Protein AF-A0A1D2M3Z6-F1 (afdb_monomer_lite)

Secondary structure (DSSP, 8-state):
--------S-------S-----------TT--HHHHHHHHHHHHHHHHHHHHHHEEEES--S-TTT--SS-SEEEE--S--TTHHHHHHHHHHTTPPB--TTSS--SEEEEPPEEEETTEE--HIIIIIIHHHHTT-TT----TT------SS-----SHHHHHHHHHHHTTEE-HHHHHHTT---SEE--TT--B----EEEEEEEE-SSS-SB-HHHH--HHHHHIIIIIS-SGGGS-SEEEEEEE--HHHHHTT-TT---EEEEEE-B---TTHHHHHHHHHT--HHHHHHHHGGGTTS-EEEEEEEESS----B---GGGS-HHHHHHHHHTTT-------

Sequence (345 aa):
MIFTQKLIGSTKLYLRNTHVSHCPIINLTGRKERDLEGILHGVMKNLLPYFRKSEDFHGIWTNARTHGTGGPIRIQLPEYTGMGDIYVKAAGELGYPRQDLNGYFTEGFDTIYYPMKGGRRHGVYGAFIEEAMLNLDKRLTVRQFAQATRAAKEVILSAGAMISPQLLMLSGIGPKEHLQELGIEVRADLPVGNNLQDHISAYLGPFFVNKPIAFSIERDVTSVSVANFLVQGRGILTTSGTNAMGFFASEHAKARGQGDWPDVQIILAGVSVGENFAKDFARGFGVKRRVLERYWAHAVGKDSFLQIVSLGRPRQRELYDSRTFDYKNLQAKSFGKFLRKPRLS

Organism: Orchesella cincta (NCBI:txid48709)

Structure (mmCIF, N/CA/C/O backbone):
data_AF-A0A1D2M3Z6-F1
#
_entry.id   AF-A0A1D2M3Z6-F1
#
loop_
_atom_site.group_PDB
_atom_site.id
_atom_site.type_symbol
_atom_site.label_atom_id
_atom_site.label_alt_id
_atom_site.label_comp_id
_atom_site.label_asym_id
_atom_site.label_entity_id
_atom_site.label_seq_id
_atom_site.pdbx_PDB_ins_code
_atom_site.Cartn_x
_atom_site.Cartn_y
_atom_site.Cartn_z
_atom_site.occupancy
_atom_site.B_iso_or_equiv
_atom_site.auth_seq_id
_atom_site.auth_comp_id
_atom_site.auth_asym_id
_atom_site.auth_atom_id
_atom_site.pdbx_PDB_model_num
ATOM 1 N N . MET A 1 1 ? -14.742 2.894 6.856 1.00 23.23 1 MET A N 1
ATOM 2 C CA . MET A 1 1 ? -15.887 3.750 7.229 1.00 23.23 1 MET A CA 1
ATOM 3 C C . MET A 1 1 ? -15.318 4.926 8.006 1.00 23.23 1 MET A C 1
ATOM 5 O O . MET A 1 1 ? -14.841 4.732 9.114 1.00 23.23 1 MET A O 1
ATOM 9 N N . ILE A 1 2 ? -15.201 6.091 7.365 1.00 21.11 2 ILE A N 1
ATOM 10 C CA . ILE A 1 2 ? -14.580 7.279 7.964 1.00 21.11 2 ILE A CA 1
ATOM 11 C C . ILE A 1 2 ? -15.624 7.920 8.881 1.00 21.11 2 ILE A C 1
ATOM 13 O O . ILE A 1 2 ? -16.680 8.344 8.417 1.00 21.11 2 ILE A O 1
ATOM 17 N N . PHE A 1 3 ? -15.344 7.968 10.181 1.00 23.00 3 PHE A N 1
ATOM 18 C CA . PHE A 1 3 ? -16.090 8.814 11.103 1.00 23.00 3 PHE A CA 1
ATOM 19 C C . PHE A 1 3 ? -15.630 10.257 10.890 1.00 23.00 3 PHE A C 1
ATOM 21 O O . PHE A 1 3 ? -14.545 10.638 11.313 1.00 23.00 3 PHE A O 1
ATOM 28 N N . THR A 1 4 ? -16.437 11.073 10.219 1.00 23.09 4 THR A N 1
ATOM 29 C CA . THR A 1 4 ? -16.273 12.532 10.256 1.00 23.09 4 THR A CA 1
ATOM 30 C C . THR A 1 4 ? -17.210 13.078 11.324 1.00 23.09 4 THR A C 1
ATOM 32 O O . THR A 1 4 ? -18.425 13.135 11.127 1.00 23.09 4 THR A O 1
ATOM 35 N N . GLN A 1 5 ? -16.648 13.437 12.475 1.00 29.42 5 GLN A N 1
ATOM 36 C CA . GLN A 1 5 ? -17.389 14.000 13.595 1.00 29.42 5 GLN A CA 1
ATOM 37 C C . GLN A 1 5 ? -17.544 15.513 13.402 1.00 29.42 5 GLN A C 1
ATOM 39 O O . GLN A 1 5 ? -16.568 16.256 13.312 1.00 29.42 5 GLN A O 1
ATOM 44 N N . LYS A 1 6 ? -18.793 15.980 13.349 1.00 23.61 6 LYS A N 1
ATOM 45 C CA . LYS A 1 6 ? -19.143 17.395 13.474 1.00 23.61 6 LYS A CA 1
ATOM 46 C C . LYS A 1 6 ? -19.172 17.714 14.972 1.00 23.61 6 LYS A C 1
ATOM 48 O O . LYS A 1 6 ? -20.172 17.474 15.635 1.00 23.61 6 LYS A O 1
ATOM 53 N N . LEU A 1 7 ? -18.055 18.187 15.522 1.00 31.33 7 LEU A N 1
ATOM 54 C CA . LEU A 1 7 ? -18.001 18.718 16.887 1.00 31.33 7 LEU A CA 1
ATOM 55 C C . LEU A 1 7 ? -18.641 20.111 16.900 1.00 31.33 7 LEU A C 1
ATOM 57 O O . LEU A 1 7 ? -17.982 21.118 16.653 1.00 31.33 7 LEU A O 1
ATOM 61 N N . ILE A 1 8 ? -19.946 20.148 17.160 1.00 26.33 8 ILE A N 1
ATOM 62 C CA . ILE A 1 8 ? -20.654 21.328 17.659 1.00 26.33 8 ILE A CA 1
ATOM 63 C C . ILE A 1 8 ? -21.393 20.865 18.916 1.00 26.33 8 ILE A C 1
ATOM 65 O O . ILE A 1 8 ? -22.289 20.035 18.821 1.00 26.33 8 ILE A O 1
ATOM 69 N N . GLY A 1 9 ? -20.997 21.394 20.075 1.00 25.02 9 GLY A N 1
ATOM 70 C CA . GLY A 1 9 ? -21.743 21.273 21.331 1.00 25.02 9 GLY A CA 1
ATOM 71 C C . GLY A 1 9 ? -21.571 19.950 22.091 1.00 25.02 9 GLY A C 1
ATOM 72 O O . GLY A 1 9 ? -22.082 18.910 21.687 1.00 25.02 9 GLY A O 1
ATOM 73 N N . SER A 1 10 ? -20.848 20.026 23.215 1.00 26.44 10 SER A N 1
ATOM 74 C CA . SER A 1 10 ? -21.083 19.322 24.498 1.00 26.44 10 SER A CA 1
ATOM 75 C C . SER A 1 10 ? -21.448 17.823 24.545 1.00 26.44 10 SER A C 1
ATOM 77 O O . SER A 1 10 ? -21.806 17.332 25.616 1.00 26.44 10 SER A O 1
ATOM 79 N N . THR A 1 11 ? -21.302 17.039 23.476 1.00 26.45 11 THR A N 1
ATOM 80 C CA . THR A 1 11 ? -21.660 15.613 23.526 1.00 26.45 11 THR A CA 1
ATOM 81 C C . THR A 1 11 ? -20.459 14.763 23.939 1.00 26.45 11 THR A C 1
ATOM 83 O O . THR A 1 11 ? -19.678 14.301 23.109 1.00 26.45 11 THR A O 1
ATOM 86 N N . LYS A 1 12 ? -20.316 14.561 25.253 1.00 28.33 12 LYS A N 1
ATOM 87 C CA . LYS A 1 12 ? -19.422 13.562 25.855 1.00 28.33 12 LYS A CA 1
ATOM 88 C C . LYS A 1 12 ? -19.769 12.170 25.306 1.00 28.33 12 LYS A C 1
ATOM 90 O O . LYS A 1 12 ? -20.906 11.719 25.438 1.00 28.33 12 LYS A O 1
ATOM 95 N N . LEU A 1 13 ? -18.793 11.458 24.736 1.00 30.11 13 LEU A N 1
ATOM 96 C CA . LEU A 1 13 ? -18.927 10.025 24.469 1.00 30.11 13 LEU A CA 1
ATOM 97 C C . LEU A 1 13 ? -18.874 9.294 25.824 1.00 30.11 13 LEU A C 1
ATOM 99 O O . LEU A 1 13 ? -17.809 9.079 26.414 1.00 30.11 13 LEU A O 1
ATOM 103 N N . TYR A 1 14 ? -20.042 8.986 26.384 1.00 30.12 14 TYR A N 1
ATOM 104 C CA . TYR A 1 14 ? -20.159 8.204 27.613 1.00 30.12 14 TYR A CA 1
ATOM 105 C C . TYR A 1 14 ? -19.978 6.718 27.285 1.00 30.12 14 TYR A C 1
ATOM 107 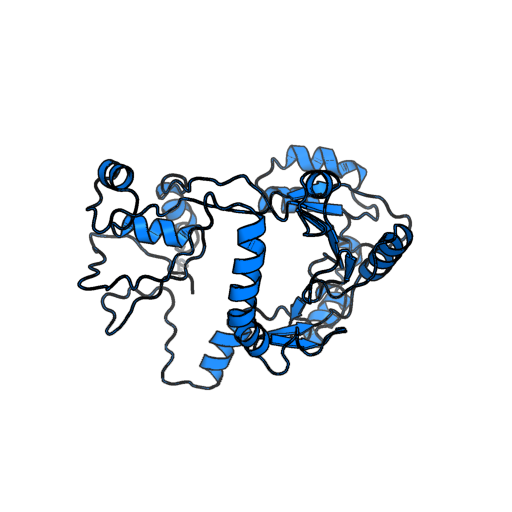O O . TYR A 1 14 ? -20.936 6.016 26.972 1.00 30.12 14 TYR A O 1
ATOM 115 N N . LEU A 1 15 ? -18.740 6.230 27.368 1.00 34.47 15 LEU A N 1
ATOM 116 C CA . LEU A 1 15 ? -18.450 4.798 27.387 1.00 34.47 15 LEU A CA 1
ATOM 117 C C . LEU A 1 15 ? -18.680 4.306 28.825 1.00 34.47 15 LEU A C 1
ATOM 119 O O . LEU A 1 15 ? -17.753 4.261 29.627 1.00 34.47 15 LEU A O 1
ATOM 123 N N . ARG A 1 16 ? -19.936 4.028 29.198 1.00 27.17 16 ARG A N 1
ATOM 124 C CA . ARG A 1 16 ? -20.250 3.321 30.454 1.00 27.17 16 ARG A CA 1
ATOM 125 C C . ARG A 1 16 ? -20.090 1.815 30.213 1.00 27.17 16 ARG A C 1
ATOM 127 O O . ARG A 1 16 ? -20.735 1.281 29.318 1.00 27.17 16 ARG A O 1
ATOM 134 N N . ASN A 1 17 ? -19.267 1.157 31.032 1.00 29.59 17 ASN A N 1
ATOM 135 C CA . ASN A 1 17 ? -19.043 -0.298 31.066 1.00 29.59 17 ASN A CA 1
ATOM 136 C C . ASN A 1 17 ? -18.458 -0.935 29.791 1.00 29.59 17 ASN A C 1
ATOM 138 O O . ASN A 1 17 ? -18.878 -2.017 29.387 1.00 29.59 17 ASN A O 1
ATOM 142 N N . THR A 1 18 ? -17.447 -0.324 29.173 1.00 32.91 18 THR A N 1
ATOM 143 C CA . THR A 1 18 ? -16.589 -1.070 28.241 1.00 32.91 18 THR A CA 1
ATOM 144 C C . THR A 1 18 ? -15.561 -1.863 29.041 1.00 32.91 18 THR A C 1
ATOM 146 O O . THR A 1 18 ? -14.602 -1.287 29.554 1.00 32.91 18 THR A O 1
ATOM 149 N N . HIS A 1 19 ? -15.734 -3.183 29.131 1.00 31.39 19 HIS A N 1
ATOM 150 C CA . HIS A 1 19 ? -14.596 -4.059 29.386 1.00 31.39 19 HIS A CA 1
ATOM 151 C C . HIS A 1 19 ? -13.610 -3.849 28.236 1.00 31.39 19 HIS A C 1
ATOM 153 O O . HIS A 1 19 ? -13.879 -4.243 27.102 1.00 31.39 19 HIS A O 1
ATOM 159 N N . VAL A 1 20 ? -12.475 -3.206 28.512 1.00 34.00 20 VAL A N 1
ATOM 160 C CA . VAL A 1 20 ? -11.311 -3.306 27.632 1.00 34.00 20 VAL A CA 1
ATOM 161 C C . VAL A 1 20 ? -10.826 -4.739 27.802 1.00 34.00 20 VAL A C 1
ATOM 163 O O . VAL A 1 20 ? -10.075 -5.049 28.728 1.00 34.00 20 VAL A O 1
ATOM 166 N N . SER A 1 21 ? -11.346 -5.652 26.978 1.00 28.61 21 SER A N 1
ATOM 167 C CA . SER A 1 21 ? -10.807 -7.002 26.899 1.00 28.61 21 SER A CA 1
ATOM 168 C C . SER A 1 21 ? -9.311 -6.856 26.654 1.00 28.61 21 SER A C 1
ATOM 170 O O . SER A 1 21 ? -8.921 -6.180 25.697 1.00 28.61 21 SER A O 1
ATOM 172 N N . HIS A 1 22 ? -8.493 -7.438 27.532 1.00 25.33 22 HIS A N 1
ATOM 173 C CA . HIS A 1 22 ? -7.064 -7.591 27.304 1.00 25.33 22 HIS A CA 1
ATOM 174 C C . HIS A 1 22 ? -6.897 -8.411 26.023 1.00 25.33 22 HIS A C 1
ATOM 176 O O . HIS A 1 22 ? -6.805 -9.634 26.048 1.00 25.33 22 HIS A O 1
ATOM 182 N N . CYS A 1 23 ? -6.879 -7.735 24.876 1.00 24.20 23 CYS A N 1
ATOM 183 C CA . CYS A 1 23 ? -6.134 -8.236 23.746 1.00 24.20 23 CYS A CA 1
ATOM 184 C C . CYS A 1 23 ? -4.706 -8.340 24.286 1.00 24.20 23 CYS A C 1
ATOM 186 O O . CYS A 1 23 ? -4.229 -7.339 24.835 1.00 24.20 23 CYS A O 1
ATOM 188 N N . PRO A 1 24 ? -4.044 -9.507 24.249 1.00 24.12 24 PRO A N 1
ATOM 189 C CA . PRO A 1 24 ? -2.635 -9.559 24.572 1.00 24.12 24 PRO A CA 1
ATOM 190 C C . PRO A 1 24 ? -1.944 -8.656 23.554 1.00 24.12 24 PRO A C 1
ATOM 192 O O . PRO A 1 24 ? -1.655 -9.057 22.429 1.00 24.12 24 PRO A O 1
ATOM 195 N N . ILE A 1 25 ? -1.724 -7.397 23.934 1.00 28.52 25 ILE A N 1
ATOM 196 C CA . ILE A 1 25 ? -0.763 -6.538 23.276 1.00 28.52 25 ILE A CA 1
ATOM 197 C C . ILE A 1 25 ? 0.538 -7.252 23.578 1.00 28.52 25 ILE A C 1
ATOM 199 O O . ILE A 1 25 ? 1.083 -7.134 24.676 1.00 28.52 25 ILE A O 1
ATOM 203 N N . ILE A 1 26 ? 0.982 -8.092 22.643 1.00 30.64 26 ILE A N 1
ATOM 204 C CA . ILE A 1 26 ? 2.305 -8.675 22.726 1.00 30.64 26 ILE A CA 1
ATOM 205 C C . ILE A 1 26 ? 3.233 -7.475 22.628 1.00 30.64 26 ILE A C 1
ATOM 207 O O . ILE A 1 26 ? 3.454 -6.909 21.558 1.00 30.64 26 ILE A O 1
ATOM 211 N N . ASN A 1 27 ? 3.696 -7.022 23.786 1.00 32.69 27 ASN A N 1
ATOM 212 C CA . ASN A 1 27 ? 4.615 -5.921 23.855 1.00 32.69 27 ASN A CA 1
ATOM 213 C C . ASN A 1 27 ? 5.969 -6.443 23.364 1.00 32.69 27 ASN A C 1
ATOM 215 O O . ASN A 1 27 ? 6.696 -7.132 24.080 1.00 32.69 27 ASN A O 1
ATOM 219 N N . LEU A 1 28 ? 6.256 -6.162 22.094 1.00 37.44 28 LEU A N 1
ATOM 220 C CA . LEU A 1 28 ? 7.519 -6.481 21.432 1.00 37.44 28 LEU A CA 1
ATOM 221 C C . LEU A 1 28 ? 8.577 -5.387 21.680 1.00 37.44 28 LEU A C 1
ATOM 223 O O . LEU A 1 28 ? 9.640 -5.403 21.062 1.00 37.44 28 LEU A O 1
ATOM 227 N N . THR A 1 29 ? 8.303 -4.397 22.543 1.00 34.66 29 THR A N 1
ATOM 228 C CA . THR A 1 29 ? 9.331 -3.445 22.997 1.00 34.66 29 THR A CA 1
ATOM 229 C C . THR A 1 29 ? 10.359 -4.189 23.863 1.00 34.66 29 THR A C 1
ATOM 231 O O . THR A 1 29 ? 10.002 -4.968 24.741 1.00 34.66 29 THR A O 1
ATOM 234 N N . GLY A 1 30 ? 11.651 -4.004 23.578 1.00 34.22 30 GLY A N 1
ATOM 235 C CA . GLY A 1 30 ? 12.751 -4.503 24.416 1.00 34.22 30 GLY A CA 1
ATOM 236 C C . GLY A 1 30 ? 13.094 -5.999 24.325 1.00 34.22 30 GLY A C 1
ATOM 237 O O . GLY A 1 30 ? 14.048 -6.421 24.976 1.00 34.22 30 GLY A O 1
ATOM 238 N N . ARG A 1 31 ? 12.386 -6.812 23.526 1.00 42.06 31 ARG A N 1
ATOM 239 C CA . ARG A 1 31 ? 12.755 -8.229 23.318 1.00 42.06 31 ARG A CA 1
ATOM 240 C C . ARG A 1 31 ? 13.904 -8.369 22.319 1.00 42.06 31 ARG A C 1
ATOM 242 O O . ARG A 1 31 ? 14.013 -7.578 21.382 1.00 42.06 31 ARG A O 1
ATOM 249 N N . LYS A 1 32 ? 14.762 -9.379 22.510 1.00 40.28 32 LYS A N 1
ATOM 250 C CA . LYS A 1 32 ? 15.834 -9.682 21.551 1.00 40.28 32 LYS A CA 1
ATOM 251 C C . LYS A 1 32 ? 15.196 -10.125 20.233 1.00 40.28 32 LYS A C 1
ATOM 253 O O . LYS A 1 32 ? 14.215 -10.856 20.229 1.00 40.28 32 LYS A O 1
ATOM 258 N N . GLU A 1 33 ? 15.763 -9.694 19.111 1.00 44.53 33 GLU A N 1
ATOM 259 C CA . GLU A 1 33 ? 15.194 -9.883 17.764 1.00 44.53 33 GLU A CA 1
ATOM 260 C C . GLU A 1 33 ? 14.963 -11.371 17.409 1.00 44.53 33 GLU A C 1
ATOM 262 O O . GLU A 1 33 ? 13.985 -11.703 16.752 1.00 44.53 33 GLU A O 1
ATOM 267 N N . ARG A 1 34 ? 15.766 -12.287 17.973 1.00 40.34 34 ARG A N 1
ATOM 268 C CA . ARG A 1 34 ? 15.581 -13.750 17.871 1.00 40.34 34 ARG A CA 1
ATOM 269 C C . ARG A 1 34 ? 14.320 -14.282 18.571 1.00 40.34 34 ARG A C 1
ATOM 271 O O . ARG A 1 34 ? 13.745 -15.267 18.123 1.00 40.34 34 ARG A O 1
ATOM 278 N N . ASP A 1 35 ? 13.848 -13.621 19.629 1.00 45.62 35 ASP A N 1
ATOM 279 C CA . ASP A 1 35 ? 12.574 -13.971 20.275 1.00 45.62 35 ASP A CA 1
ATOM 280 C C . ASP A 1 35 ? 11.384 -13.549 19.397 1.00 45.62 35 ASP A C 1
ATOM 282 O O . ASP A 1 35 ? 10.305 -14.138 19.480 1.00 45.62 35 ASP A O 1
ATOM 286 N N . LEU A 1 36 ? 11.575 -12.540 18.533 1.00 51.28 36 LEU A N 1
ATOM 287 C CA . LEU A 1 36 ? 10.556 -12.080 17.594 1.00 51.28 36 LEU A CA 1
ATOM 288 C C . LEU A 1 36 ? 10.312 -13.109 16.498 1.00 51.28 36 LEU A C 1
ATOM 290 O O . LEU A 1 36 ? 9.160 -13.298 16.158 1.00 51.28 36 LEU A O 1
ATOM 294 N N . GLU A 1 37 ? 11.326 -13.808 15.986 1.00 50.72 37 GLU A N 1
ATOM 295 C CA . GLU A 1 37 ? 11.136 -14.840 14.953 1.00 50.72 37 GLU A CA 1
ATOM 296 C C . GLU A 1 37 ? 10.277 -16.008 15.451 1.00 50.72 37 GLU A C 1
ATOM 298 O O . GLU A 1 37 ? 9.334 -16.416 14.774 1.00 50.72 37 GLU A O 1
ATOM 303 N N . GLY A 1 38 ? 10.529 -16.502 16.668 1.00 54.34 38 GLY A N 1
ATOM 304 C CA . GLY A 1 38 ? 9.714 -17.557 17.280 1.00 54.34 38 GLY A CA 1
ATOM 305 C C . GLY A 1 38 ? 8.276 -17.107 17.569 1.00 54.34 38 GLY A C 1
ATOM 306 O O . GLY A 1 38 ? 7.321 -17.841 17.303 1.00 54.34 38 GLY A O 1
ATOM 307 N N . ILE A 1 39 ? 8.103 -15.872 18.055 1.00 56.38 39 ILE A N 1
ATOM 308 C CA . ILE A 1 39 ? 6.781 -15.270 18.276 1.00 56.38 39 ILE A CA 1
ATOM 309 C C . ILE A 1 39 ? 6.068 -15.028 16.943 1.00 56.38 39 ILE A C 1
ATOM 311 O O . ILE A 1 39 ? 4.895 -15.361 16.824 1.00 56.38 39 ILE A O 1
ATOM 315 N N . LEU A 1 40 ? 6.756 -14.499 15.933 1.00 60.16 40 LEU A N 1
ATOM 316 C CA . LEU A 1 40 ? 6.226 -14.256 14.593 1.00 60.16 40 LEU A CA 1
ATOM 317 C C . LEU A 1 40 ? 5.841 -15.568 13.927 1.00 60.16 40 LEU A C 1
ATOM 319 O O . LEU A 1 40 ? 4.782 -15.615 13.322 1.00 60.16 40 LEU A O 1
ATOM 323 N N . HIS A 1 41 ? 6.615 -16.641 14.097 1.00 64.38 41 HIS A N 1
ATOM 324 C CA . HIS A 1 41 ? 6.257 -17.968 13.606 1.00 64.38 41 HIS A CA 1
ATOM 325 C C . HIS A 1 41 ? 4.983 -18.497 14.282 1.00 64.38 41 HIS A C 1
ATOM 327 O O . HIS A 1 41 ? 4.067 -18.970 13.606 1.00 64.38 41 HIS A O 1
ATOM 333 N N . GLY A 1 42 ? 4.8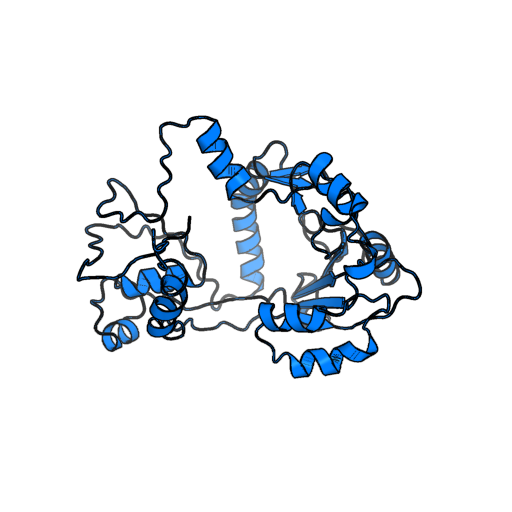75 -18.366 15.609 1.00 63.94 42 GLY A N 1
ATOM 334 C CA . GLY A 1 42 ? 3.671 -18.737 16.358 1.00 63.94 42 GLY A CA 1
ATOM 335 C C . GLY A 1 42 ? 2.444 -17.893 15.989 1.00 63.94 42 GLY A C 1
ATOM 336 O O . GLY A 1 42 ? 1.352 -18.428 15.798 1.00 63.94 42 GLY A O 1
ATOM 337 N N . VAL A 1 43 ? 2.626 -16.582 15.822 1.00 71.69 43 VAL A N 1
ATOM 338 C CA . VAL A 1 43 ? 1.593 -15.643 15.363 1.00 71.69 43 VAL A CA 1
ATOM 339 C C . VAL A 1 43 ? 1.178 -15.982 13.934 1.00 71.69 43 VAL A C 1
ATOM 341 O O . VAL A 1 43 ? -0.013 -16.132 13.673 1.00 71.69 43 VAL A O 1
ATOM 344 N N . MET A 1 44 ? 2.129 -16.196 13.023 1.00 74.62 44 MET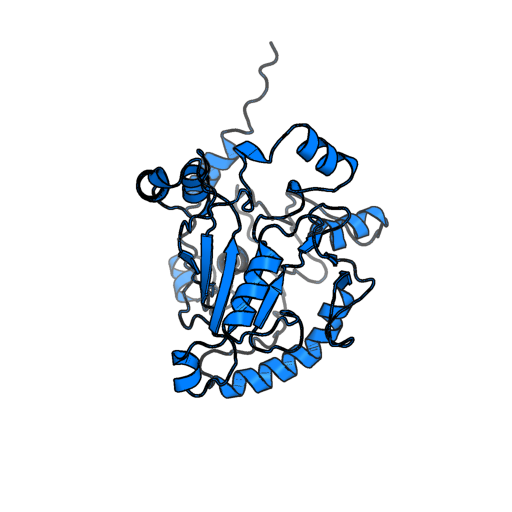 A N 1
ATOM 345 C CA . MET A 1 44 ? 1.836 -16.548 11.637 1.00 74.62 44 MET A CA 1
ATOM 346 C C . MET A 1 44 ? 1.099 -17.871 11.529 1.00 74.62 44 MET A C 1
ATOM 348 O O . MET A 1 44 ? 0.148 -17.966 10.763 1.00 74.62 44 MET A O 1
ATOM 352 N N . LYS A 1 45 ? 1.450 -18.878 12.332 1.00 81.38 45 LYS A N 1
ATOM 353 C CA . LYS A 1 45 ? 0.716 -20.149 12.363 1.00 81.38 45 LYS A CA 1
ATOM 354 C C . LYS A 1 45 ? -0.773 -19.951 12.681 1.00 81.38 45 LYS A C 1
ATOM 356 O O . LYS A 1 45 ? -1.613 -20.635 12.100 1.00 81.38 45 LYS A O 1
ATOM 361 N N . ASN A 1 46 ? -1.097 -18.999 13.556 1.00 86.00 46 ASN A N 1
ATOM 362 C CA . ASN A 1 46 ? -2.474 -18.681 13.937 1.00 86.00 46 ASN A CA 1
ATOM 363 C C . ASN A 1 46 ? -3.176 -17.732 12.952 1.00 86.00 46 ASN A C 1
ATOM 365 O O . ASN A 1 46 ? -4.396 -17.802 12.811 1.00 86.00 46 ASN A O 1
ATOM 369 N N . LEU A 1 47 ? -2.433 -16.854 12.272 1.00 87.56 47 LEU A N 1
ATOM 370 C CA . LEU A 1 47 ? -2.984 -15.874 11.329 1.00 87.56 47 LEU A CA 1
ATOM 371 C C . LEU A 1 47 ? -3.099 -16.397 9.891 1.00 87.56 47 LEU A C 1
ATOM 373 O O . LEU A 1 47 ? -4.006 -15.980 9.172 1.00 87.56 47 LEU A O 1
ATOM 377 N N . LEU A 1 48 ? -2.242 -17.336 9.478 1.00 88.00 48 LEU A N 1
ATOM 378 C CA . LEU A 1 48 ? -2.215 -17.896 8.122 1.00 88.00 48 LEU A CA 1
ATOM 379 C C . LEU A 1 48 ? -3.590 -18.388 7.641 1.00 88.00 48 LEU A C 1
ATOM 381 O O . LEU A 1 48 ? -3.955 -18.065 6.511 1.00 88.00 48 LEU A O 1
ATOM 385 N N . PRO A 1 49 ? -4.403 -19.100 8.453 1.00 91.25 49 PRO A N 1
ATOM 386 C CA . PRO A 1 49 ? -5.740 -19.501 8.024 1.00 91.25 49 PRO A CA 1
ATOM 387 C C . PRO A 1 49 ? -6.643 -18.316 7.656 1.00 91.25 49 PRO A C 1
ATOM 389 O O . PRO A 1 49 ? -7.458 -18.437 6.747 1.00 91.25 49 PRO A O 1
ATOM 392 N N . TYR A 1 50 ? -6.497 -17.166 8.323 1.00 92.31 50 TYR A N 1
ATOM 393 C CA . TYR A 1 50 ? -7.295 -15.969 8.048 1.00 92.31 50 TYR A CA 1
ATOM 394 C C . TYR A 1 50 ? -6.823 -15.237 6.791 1.00 92.31 50 TYR A C 1
ATOM 396 O O . TYR A 1 50 ? -7.670 -14.839 5.993 1.00 92.31 50 TYR A O 1
ATOM 404 N N . PHE A 1 51 ? -5.506 -15.128 6.573 1.00 91.25 51 PHE A N 1
ATOM 405 C CA . PHE A 1 51 ? -4.958 -14.597 5.319 1.00 91.25 51 PHE A CA 1
ATOM 406 C C . PHE A 1 51 ? -5.452 -15.419 4.128 1.00 91.25 51 PHE A C 1
ATOM 408 O O . PHE A 1 51 ? -6.088 -14.875 3.226 1.00 91.25 51 PHE A O 1
ATOM 415 N N . ARG A 1 52 ? -5.319 -16.748 4.203 1.00 92.12 52 ARG A N 1
ATOM 416 C CA . ARG A 1 52 ? -5.811 -17.661 3.162 1.00 92.12 52 ARG A CA 1
ATOM 417 C C . ARG A 1 52 ? -7.326 -17.598 2.984 1.00 92.12 52 ARG A C 1
ATOM 419 O O . ARG A 1 52 ? -7.814 -17.676 1.869 1.00 92.12 52 ARG A O 1
ATOM 426 N N . LYS A 1 53 ? -8.095 -17.439 4.063 1.00 93.94 53 LYS A N 1
ATOM 427 C CA . LYS A 1 53 ? -9.556 -17.301 3.969 1.00 93.94 53 LYS A CA 1
ATOM 428 C C . LYS A 1 53 ? -9.970 -16.017 3.242 1.00 93.94 53 LYS A C 1
ATOM 430 O O . LYS A 1 53 ? -11.003 -15.998 2.582 1.00 93.94 53 LYS A O 1
ATOM 435 N N . SER A 1 54 ? -9.207 -14.937 3.413 1.00 93.94 54 SER A N 1
ATOM 436 C CA . SER A 1 54 ? -9.494 -13.648 2.777 1.00 93.94 54 SER A CA 1
ATOM 437 C C . SER A 1 54 ? -9.090 -13.572 1.306 1.00 93.94 54 SER A C 1
ATOM 439 O O . SER A 1 54 ? -9.635 -12.747 0.577 1.00 93.94 54 SER A O 1
ATOM 441 N N . GLU A 1 55 ? -8.151 -14.409 0.881 1.00 94.38 55 GLU A N 1
ATOM 442 C CA . GLU A 1 55 ? -7.460 -14.285 -0.395 1.00 94.38 55 GLU A CA 1
ATOM 443 C C . GLU A 1 55 ? -8.070 -15.184 -1.482 1.00 94.38 55 GLU A C 1
ATOM 445 O O . GLU A 1 55 ? -8.396 -16.350 -1.257 1.00 94.38 55 GLU A O 1
ATOM 450 N N . ASP A 1 56 ? -8.200 -14.634 -2.684 1.00 94.81 56 ASP A N 1
ATOM 451 C CA . ASP A 1 56 ? -8.408 -15.362 -3.933 1.00 94.81 56 ASP A CA 1
ATOM 452 C C . ASP A 1 56 ? -7.228 -15.059 -4.861 1.00 94.81 56 ASP A C 1
ATOM 454 O O . ASP A 1 56 ? -7.250 -14.073 -5.600 1.00 94.81 56 ASP A O 1
ATOM 458 N N . PHE A 1 57 ? -6.161 -15.852 -4.752 1.00 94.19 57 PHE A N 1
ATOM 459 C CA . PHE A 1 57 ? -4.900 -15.615 -5.451 1.00 94.19 57 PHE A CA 1
ATOM 460 C C . PHE A 1 57 ? -4.895 -16.235 -6.856 1.00 94.19 57 PHE A C 1
ATOM 462 O O . PHE A 1 57 ? -5.103 -17.435 -7.025 1.00 94.19 57 PHE A O 1
ATOM 469 N N . HIS A 1 58 ? -4.621 -15.412 -7.870 1.00 92.44 58 HIS A N 1
ATOM 470 C CA . HIS A 1 58 ? -4.488 -15.792 -9.280 1.00 92.44 58 HIS A CA 1
ATOM 471 C C . HIS A 1 58 ? -3.097 -15.386 -9.767 1.00 92.44 58 HIS A C 1
ATOM 473 O O . HIS A 1 58 ? -2.899 -14.311 -10.340 1.00 92.44 58 HIS A O 1
ATOM 479 N N . GLY A 1 59 ? -2.118 -16.245 -9.508 1.00 87.81 59 GLY A N 1
ATOM 480 C CA . GLY A 1 59 ? -0.723 -16.006 -9.853 1.00 87.81 59 GLY A CA 1
ATOM 481 C C . GLY A 1 59 ? 0.080 -17.292 -9.956 1.00 87.81 59 GLY A C 1
ATOM 482 O O . GLY A 1 59 ? -0.480 -18.383 -10.026 1.00 87.81 59 GLY A O 1
ATOM 483 N N . ILE A 1 60 ? 1.402 -17.155 -9.961 1.00 83.81 60 ILE A N 1
ATOM 484 C CA . ILE A 1 60 ? 2.326 -18.285 -9.864 1.00 83.81 60 ILE A CA 1
ATOM 485 C C . ILE A 1 60 ? 2.831 -18.326 -8.427 1.00 83.81 60 ILE A C 1
ATOM 487 O O . ILE A 1 60 ? 3.346 -17.328 -7.933 1.00 83.81 60 ILE A O 1
ATOM 491 N N . TRP A 1 61 ? 2.698 -19.473 -7.766 1.00 81.75 61 TRP A N 1
ATOM 492 C CA . TRP A 1 61 ? 3.224 -19.680 -6.420 1.00 81.75 61 TRP A CA 1
ATOM 493 C C . TRP A 1 61 ? 3.848 -21.066 -6.295 1.00 81.75 61 TRP A C 1
ATOM 495 O O . TRP A 1 61 ? 3.453 -22.017 -6.971 1.00 81.75 61 TRP A O 1
ATOM 505 N N . THR A 1 62 ? 4.844 -21.186 -5.422 1.00 70.44 62 THR A N 1
ATOM 506 C CA . THR A 1 62 ? 5.629 -22.420 -5.256 1.00 70.44 62 THR A CA 1
ATOM 507 C C . THR A 1 62 ? 5.066 -23.337 -4.173 1.00 70.44 62 THR A C 1
ATOM 509 O O . THR A 1 62 ? 5.293 -24.545 -4.207 1.00 70.44 62 THR A O 1
ATOM 512 N N . ASN A 1 63 ? 4.302 -22.796 -3.217 1.00 78.06 63 ASN A N 1
ATOM 513 C CA . ASN A 1 63 ? 3.787 -23.548 -2.077 1.00 78.06 63 ASN A CA 1
ATOM 514 C C . ASN A 1 63 ? 2.274 -23.364 -1.906 1.00 78.06 63 ASN A C 1
ATOM 516 O O . ASN A 1 63 ? 1.804 -22.319 -1.478 1.00 78.06 63 ASN A O 1
ATOM 520 N N . ALA A 1 64 ? 1.484 -24.411 -2.154 1.00 74.56 64 ALA A N 1
ATOM 521 C CA . ALA A 1 64 ? 0.021 -24.353 -2.020 1.00 74.56 64 ALA A CA 1
ATOM 522 C C . ALA A 1 64 ? -0.488 -24.034 -0.596 1.00 74.56 64 ALA A C 1
ATOM 524 O O . ALA A 1 64 ? -1.685 -23.816 -0.396 1.00 74.56 64 ALA A O 1
ATOM 525 N N . ARG A 1 65 ? 0.393 -24.023 0.414 1.00 81.38 65 ARG A N 1
ATOM 526 C CA . ARG A 1 65 ? 0.052 -23.657 1.793 1.00 81.38 65 ARG A CA 1
ATOM 527 C C . ARG A 1 65 ? 0.147 -22.158 2.076 1.00 81.38 65 ARG A C 1
ATOM 529 O O . ARG A 1 65 ? -0.360 -21.760 3.122 1.00 81.38 65 ARG A O 1
ATOM 536 N N . THR A 1 66 ? 0.777 -21.352 1.219 1.00 83.88 66 THR A N 1
ATOM 537 C CA . THR A 1 66 ? 0.974 -19.912 1.475 1.00 83.88 66 THR A CA 1
ATOM 538 C C . THR A 1 66 ? -0.227 -19.076 1.048 1.00 83.88 66 THR A C 1
ATOM 540 O O . THR A 1 66 ? -0.564 -18.126 1.748 1.00 83.88 66 THR A O 1
ATOM 543 N N . HIS A 1 67 ? -0.942 -19.503 0.003 1.00 91.62 67 HIS A N 1
ATOM 544 C CA . HIS A 1 67 ? -2.054 -18.743 -0.569 1.00 91.62 67 HIS A CA 1
ATOM 545 C C . HIS A 1 67 ? -3.445 -19.340 -0.332 1.00 91.62 67 HIS A C 1
ATOM 547 O O . HIS A 1 67 ? -3.633 -20.535 -0.048 1.00 91.62 67 HIS A O 1
ATOM 553 N N . GLY A 1 68 ? -4.433 -18.453 -0.414 1.00 92.25 68 GLY A N 1
ATOM 554 C CA . GLY A 1 68 ? -5.862 -18.732 -0.452 1.00 92.25 68 GLY A CA 1
ATOM 555 C C . GLY A 1 68 ? -6.435 -18.722 -1.867 1.00 92.25 68 GLY A C 1
ATOM 556 O O . GLY A 1 68 ? -5.936 -18.034 -2.753 1.00 92.25 68 GLY A O 1
ATOM 557 N N . THR A 1 69 ? -7.515 -19.475 -2.076 1.00 93.06 69 THR A N 1
ATOM 558 C CA . THR A 1 69 ? -8.332 -19.409 -3.299 1.00 93.06 69 THR A CA 1
ATOM 559 C C . THR A 1 69 ? -9.802 -19.279 -2.915 1.00 93.06 69 THR A C 1
ATOM 561 O O . THR A 1 69 ? -10.233 -19.840 -1.904 1.00 93.06 69 THR A O 1
ATOM 564 N N . GLY A 1 70 ? -10.576 -18.522 -3.697 1.00 92.50 70 GLY A N 1
ATOM 565 C CA . GLY A 1 70 ? -12.010 -18.321 -3.459 1.00 92.50 70 GLY A CA 1
ATOM 566 C C . GLY A 1 70 ? -12.372 -17.361 -2.317 1.00 92.50 70 GLY A C 1
ATOM 567 O O . GLY A 1 70 ? -13.553 -17.229 -1.997 1.00 92.50 70 GLY A O 1
ATOM 568 N N . GLY A 1 71 ? -11.394 -16.689 -1.702 1.00 94.31 71 GLY A N 1
ATOM 569 C CA . GLY A 1 71 ? -11.642 -15.598 -0.765 1.00 94.31 71 GLY A CA 1
ATOM 570 C C . GLY A 1 71 ? -12.213 -14.328 -1.427 1.00 94.31 71 GLY A C 1
ATOM 571 O O . GLY A 1 71 ? -12.231 -14.186 -2.648 1.00 94.31 71 GLY A O 1
ATOM 572 N N . PRO A 1 72 ? -12.692 -13.362 -0.629 1.00 93.44 72 PRO A N 1
ATOM 573 C CA . PRO A 1 72 ? -13.278 -12.121 -1.140 1.00 93.44 72 PRO A CA 1
ATOM 574 C C . PRO A 1 72 ? -12.263 -11.191 -1.825 1.00 93.44 72 PRO A C 1
ATOM 576 O O . PRO A 1 72 ? -12.612 -10.486 -2.770 1.00 93.44 72 PRO A O 1
ATOM 579 N N . ILE A 1 73 ? -11.000 -11.150 -1.384 1.00 94.62 73 ILE A N 1
ATOM 580 C CA . ILE A 1 73 ? -9.985 -10.285 -1.996 1.00 94.62 73 ILE A CA 1
ATOM 581 C C . ILE A 1 73 ? -9.289 -11.039 -3.124 1.00 94.62 73 ILE A C 1
ATOM 583 O O . ILE A 1 73 ? -8.371 -11.821 -2.889 1.00 94.62 73 ILE A O 1
ATOM 587 N N . ARG A 1 74 ? -9.668 -10.726 -4.364 1.00 94.88 74 ARG A N 1
ATOM 588 C CA . ARG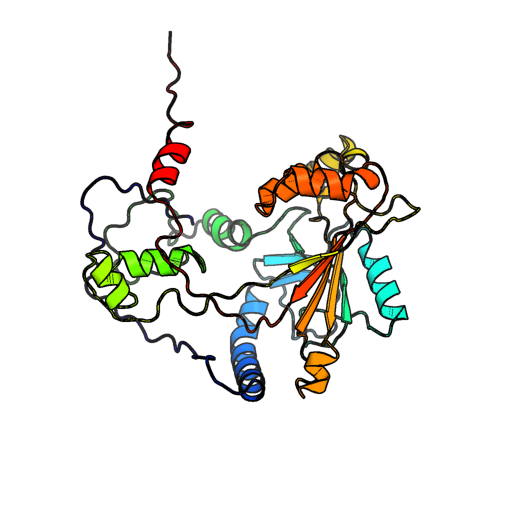 A 1 74 ? -8.907 -11.173 -5.535 1.00 94.88 74 ARG A CA 1
ATOM 589 C C . ARG A 1 74 ? -7.548 -10.484 -5.630 1.00 94.88 74 ARG A C 1
ATOM 591 O O . ARG A 1 74 ? -7.491 -9.255 -5.702 1.00 94.88 74 ARG A O 1
ATOM 598 N N . ILE A 1 75 ? -6.492 -11.288 -5.691 1.00 94.50 75 ILE A N 1
ATOM 599 C CA . ILE A 1 75 ? -5.115 -10.877 -5.957 1.00 94.50 75 ILE A CA 1
ATOM 600 C C . ILE A 1 75 ? -4.702 -11.447 -7.313 1.00 94.50 75 ILE A C 1
ATOM 602 O O . ILE A 1 75 ? -4.848 -12.644 -7.537 1.00 94.50 75 ILE A O 1
ATOM 606 N N . GLN A 1 76 ? -4.204 -10.618 -8.227 1.00 93.12 76 GLN A N 1
ATOM 607 C CA . GLN A 1 76 ? -3.759 -11.087 -9.542 1.00 93.12 76 GLN A CA 1
ATOM 608 C C . GLN A 1 76 ? -2.705 -10.166 -10.160 1.00 93.12 76 GLN A C 1
ATOM 610 O O . GLN A 1 76 ? -2.539 -9.013 -9.750 1.00 93.12 76 GLN A O 1
ATOM 615 N N . LEU A 1 77 ? -2.009 -10.681 -11.170 1.00 91.94 77 LEU A N 1
ATOM 616 C CA . LEU A 1 77 ? -1.099 -9.896 -11.996 1.00 91.94 77 LEU A CA 1
ATOM 617 C C . LEU A 1 77 ? -1.918 -8.990 -12.943 1.00 91.94 77 LEU A C 1
ATOM 619 O O . LEU A 1 77 ? -2.953 -9.430 -13.466 1.00 91.94 77 LEU A O 1
ATOM 623 N N . PRO A 1 78 ? -1.507 -7.731 -13.173 1.00 90.38 78 PRO A N 1
ATOM 624 C CA . PRO A 1 78 ? -2.109 -6.909 -14.211 1.00 90.38 78 PRO A CA 1
ATOM 625 C C . PRO A 1 78 ? -1.653 -7.407 -15.588 1.00 90.38 78 PRO A C 1
ATOM 627 O O . PRO A 1 78 ? -0.581 -7.989 -15.722 1.00 90.38 78 PRO A O 1
ATOM 630 N N . GLU A 1 79 ? -2.440 -7.135 -16.628 1.00 88.94 79 GLU A N 1
ATOM 631 C CA . GLU A 1 79 ? -2.054 -7.476 -18.007 1.00 88.94 79 GLU A CA 1
ATOM 632 C C . GLU A 1 79 ? -0.772 -6.745 -18.430 1.00 88.94 79 GLU A C 1
ATOM 634 O O . GLU A 1 79 ? 0.101 -7.323 -19.072 1.00 88.94 79 GLU A O 1
ATOM 639 N N . TYR A 1 80 ? -0.642 -5.474 -18.039 1.00 89.44 80 TYR A N 1
ATOM 640 C CA . TYR A 1 80 ? 0.573 -4.699 -18.246 1.00 89.44 80 TYR A CA 1
ATOM 641 C C . TYR A 1 80 ? 1.480 -4.767 -17.012 1.00 89.44 80 TYR A C 1
ATOM 643 O O . TYR A 1 80 ? 1.177 -4.174 -15.972 1.00 89.44 80 TYR A O 1
ATOM 651 N N . THR A 1 81 ? 2.621 -5.442 -17.148 1.00 89.75 81 THR A N 1
ATOM 652 C CA . THR A 1 81 ? 3.658 -5.576 -16.107 1.00 89.75 81 THR A CA 1
ATOM 653 C C . THR A 1 81 ? 4.835 -4.615 -16.294 1.00 89.75 81 THR A C 1
ATOM 655 O O . THR A 1 81 ? 5.712 -4.550 -15.433 1.00 89.75 81 THR A O 1
ATOM 658 N N . GLY A 1 82 ? 4.856 -3.837 -17.381 1.00 90.75 82 GLY A N 1
ATOM 659 C CA . GLY A 1 82 ? 5.883 -2.834 -17.668 1.00 90.75 82 GLY A CA 1
ATOM 660 C C . GLY A 1 82 ? 7.304 -3.392 -17.616 1.00 90.75 82 GLY A C 1
ATOM 661 O O . GLY A 1 82 ? 7.619 -4.405 -18.234 1.00 90.75 82 GLY A O 1
ATOM 662 N N . MET A 1 83 ? 8.171 -2.736 -16.847 1.00 93.44 83 MET A N 1
ATOM 663 C CA . MET A 1 83 ? 9.581 -3.115 -16.706 1.00 93.44 83 MET A CA 1
ATOM 664 C C . MET A 1 83 ? 9.820 -4.293 -15.741 1.00 93.44 83 MET A C 1
ATOM 666 O O . MET A 1 83 ? 10.970 -4.628 -15.460 1.00 93.44 83 MET A O 1
ATOM 670 N N . GLY A 1 84 ? 8.762 -4.915 -15.213 1.00 94.19 84 GLY A N 1
ATOM 671 C CA . GLY A 1 84 ? 8.850 -5.852 -14.093 1.00 94.19 84 GLY A CA 1
ATOM 672 C C . GLY A 1 84 ? 9.725 -7.069 -14.385 1.00 94.19 84 GLY A C 1
ATOM 673 O O . GLY A 1 84 ? 10.688 -7.318 -13.665 1.00 94.19 84 GLY A O 1
ATOM 674 N N . ASP A 1 85 ? 9.459 -7.782 -15.481 1.00 94.38 85 ASP A N 1
ATOM 675 C CA . ASP A 1 85 ? 10.230 -8.982 -15.832 1.00 94.38 85 ASP A CA 1
ATOM 676 C C . ASP A 1 85 ? 11.686 -8.673 -16.196 1.00 94.38 85 ASP A C 1
ATOM 678 O O . ASP A 1 85 ? 12.575 -9.474 -15.916 1.00 94.38 85 ASP A O 1
ATOM 682 N N . ILE A 1 86 ? 11.948 -7.508 -16.800 1.00 94.56 86 ILE A N 1
ATOM 683 C CA . ILE A 1 86 ? 13.312 -7.057 -17.118 1.00 94.56 86 ILE A CA 1
ATOM 684 C C . ILE A 1 86 ? 14.093 -6.835 -15.822 1.00 94.56 86 ILE A C 1
ATOM 686 O O . ILE A 1 86 ? 15.237 -7.264 -15.703 1.00 94.56 86 ILE A O 1
ATOM 690 N N . TYR A 1 87 ? 13.460 -6.207 -14.835 1.00 95.62 87 TYR A N 1
ATOM 691 C CA . TYR A 1 87 ? 14.082 -5.923 -13.549 1.00 95.62 87 TYR A CA 1
ATOM 692 C C . TYR A 1 87 ? 14.340 -7.185 -12.728 1.00 95.62 87 TYR A C 1
ATOM 694 O O . TYR A 1 87 ? 15.418 -7.335 -12.163 1.00 95.62 87 TYR A O 1
ATOM 702 N N . VAL A 1 88 ? 13.394 -8.128 -12.722 1.00 96.62 88 VAL A N 1
ATOM 703 C CA . VAL A 1 88 ? 13.577 -9.433 -12.068 1.00 96.62 88 VAL A CA 1
ATOM 704 C C . VAL A 1 88 ? 14.716 -10.221 -12.725 1.00 96.62 88 VAL A C 1
ATOM 706 O O . VAL A 1 88 ? 15.521 -10.826 -12.023 1.00 96.62 88 VAL A O 1
ATOM 709 N N . LYS A 1 89 ? 14.846 -10.179 -14.060 1.00 96.88 89 LYS A N 1
ATOM 710 C CA . LYS A 1 89 ? 15.986 -10.791 -14.767 1.00 96.88 89 LYS A CA 1
ATOM 711 C C . LYS A 1 89 ? 17.317 -10.142 -14.387 1.00 96.88 89 LYS A C 1
ATOM 713 O O . LYS A 1 89 ? 18.260 -10.864 -14.088 1.00 96.88 89 LYS A O 1
ATOM 718 N N . ALA A 1 90 ? 17.370 -8.810 -14.332 1.00 95.69 90 ALA A N 1
ATOM 719 C CA . ALA A 1 90 ? 18.565 -8.081 -13.908 1.00 95.69 90 ALA A CA 1
ATOM 720 C C . ALA A 1 90 ? 18.965 -8.413 -12.458 1.00 95.69 90 ALA A C 1
ATOM 722 O O . ALA A 1 90 ? 20.145 -8.558 -12.158 1.00 95.69 90 ALA A O 1
ATOM 723 N N . ALA A 1 91 ? 17.995 -8.598 -11.557 1.00 96.44 91 ALA A N 1
ATOM 724 C CA . ALA A 1 91 ? 18.270 -9.081 -10.204 1.00 96.44 91 ALA A CA 1
ATOM 725 C C . ALA A 1 91 ? 18.836 -10.517 -10.202 1.00 96.44 91 ALA A C 1
ATOM 727 O O . ALA A 1 91 ? 19.753 -10.814 -9.436 1.00 96.44 91 ALA A O 1
ATOM 728 N N . GLY A 1 92 ? 18.354 -11.377 -11.105 1.00 97.19 92 GLY A N 1
ATOM 729 C CA . GLY A 1 92 ? 18.893 -12.721 -11.338 1.00 97.19 92 GLY A CA 1
ATOM 730 C C . GLY A 1 92 ? 20.360 -12.732 -11.762 1.00 97.19 92 GLY A C 1
ATOM 731 O O . GLY A 1 92 ? 21.126 -13.561 -11.277 1.00 97.19 92 GLY A O 1
ATOM 732 N N . GLU A 1 93 ? 20.781 -11.779 -12.596 1.00 97.62 93 GLU A N 1
ATOM 733 C CA . GLU A 1 93 ? 22.193 -11.601 -12.977 1.00 97.62 93 GLU A CA 1
ATOM 734 C C . GLU A 1 93 ? 23.086 -11.235 -11.778 1.00 97.62 93 GLU A C 1
ATOM 736 O O . GLU A 1 93 ? 24.275 -11.547 -11.774 1.00 97.62 93 GLU A O 1
ATOM 741 N N . LEU A 1 94 ? 22.509 -10.633 -10.732 1.00 95.50 94 LEU A N 1
ATOM 742 C CA . LEU A 1 94 ? 23.178 -10.338 -9.459 1.00 95.50 94 LEU A CA 1
ATOM 743 C C . LEU A 1 94 ? 23.089 -11.490 -8.443 1.00 95.50 94 LEU A C 1
ATOM 745 O O . LEU A 1 94 ? 23.530 -11.338 -7.306 1.00 95.50 94 LEU A O 1
ATOM 749 N N . GLY A 1 95 ? 22.521 -12.634 -8.833 1.00 94.75 95 GLY A N 1
ATOM 750 C CA . GLY A 1 95 ? 22.379 -13.815 -7.983 1.00 94.75 95 GLY A CA 1
ATOM 751 C C . GLY A 1 95 ? 21.104 -13.858 -7.138 1.00 94.75 95 GLY A C 1
ATOM 752 O O . GLY A 1 95 ? 20.948 -14.791 -6.352 1.00 94.75 95 GLY A O 1
ATOM 753 N N . TYR A 1 96 ? 20.174 -12.909 -7.295 1.00 94.81 96 TYR A N 1
ATOM 754 C CA . TYR A 1 96 ? 18.893 -12.947 -6.585 1.00 94.81 96 TYR A CA 1
ATOM 755 C C . TYR A 1 96 ? 17.841 -13.741 -7.372 1.00 94.81 96 TYR A C 1
ATOM 757 O O . TYR A 1 96 ? 17.505 -13.364 -8.497 1.00 94.81 96 TYR A O 1
ATOM 765 N N . PRO A 1 97 ? 17.264 -14.816 -6.810 1.00 93.88 97 PRO A N 1
ATOM 766 C CA . PRO A 1 97 ? 16.286 -15.624 -7.524 1.00 93.88 97 PRO A CA 1
ATOM 767 C C . PRO A 1 97 ? 14.949 -14.892 -7.694 1.00 93.88 97 PRO A C 1
ATOM 769 O O . PRO A 1 97 ? 14.574 -14.018 -6.903 1.00 93.88 97 PRO A O 1
ATOM 772 N N . ARG A 1 98 ? 14.181 -15.317 -8.704 1.00 93.56 98 ARG A N 1
ATOM 773 C CA . ARG A 1 98 ? 12.750 -15.010 -8.763 1.00 93.56 98 ARG A CA 1
ATOM 774 C C . ARG A 1 98 ? 12.009 -15.891 -7.764 1.00 93.56 98 ARG A C 1
ATOM 776 O O . ARG A 1 98 ? 12.121 -17.113 -7.850 1.00 93.56 98 ARG A O 1
ATOM 783 N N . GLN A 1 99 ? 11.253 -15.296 -6.847 1.00 90.38 99 GLN A N 1
ATOM 784 C CA . GLN A 1 99 ? 10.574 -16.040 -5.782 1.00 90.38 99 GLN A CA 1
ATOM 785 C C . GLN A 1 99 ? 9.281 -15.354 -5.333 1.00 90.38 99 GLN A C 1
ATOM 787 O O . GLN A 1 99 ? 9.155 -14.140 -5.444 1.00 90.38 99 GLN A O 1
ATOM 792 N N . ASP A 1 100 ? 8.336 -16.132 -4.808 1.00 89.69 100 ASP A N 1
ATOM 793 C CA . ASP A 1 100 ? 7.071 -15.622 -4.275 1.00 89.69 100 ASP A CA 1
ATOM 794 C C . ASP A 1 100 ? 7.284 -14.811 -2.987 1.00 89.69 100 ASP A C 1
ATOM 796 O O . ASP A 1 100 ? 7.374 -15.345 -1.879 1.00 89.69 100 ASP A O 1
ATOM 800 N N . LEU A 1 101 ? 7.286 -13.489 -3.149 1.00 88.50 101 LEU A N 1
ATOM 801 C CA . LEU A 1 101 ? 7.556 -12.528 -2.083 1.00 88.50 101 LEU A CA 1
ATOM 802 C C . LEU A 1 101 ? 6.552 -12.568 -0.919 1.00 88.50 101 LEU A C 1
ATOM 804 O O . LEU A 1 101 ? 6.853 -12.025 0.143 1.00 88.50 101 LEU A O 1
ATOM 808 N N . ASN A 1 102 ? 5.368 -13.162 -1.111 1.00 86.81 102 ASN A N 1
ATOM 809 C CA . ASN A 1 102 ? 4.332 -13.291 -0.080 1.00 86.81 102 ASN A CA 1
ATOM 810 C C . ASN A 1 102 ? 4.239 -14.721 0.483 1.00 86.81 102 ASN A C 1
ATOM 812 O O . ASN A 1 102 ? 3.395 -14.998 1.340 1.00 86.81 102 ASN A O 1
ATOM 816 N N . GLY A 1 103 ? 5.109 -15.620 0.021 1.00 82.75 103 GLY A N 1
ATOM 817 C CA . GLY A 1 103 ? 5.246 -16.978 0.512 1.00 82.75 103 GLY A CA 1
ATOM 818 C C . GLY A 1 103 ? 6.158 -17.089 1.735 1.00 82.75 103 GLY A C 1
ATOM 819 O O . GLY A 1 103 ? 6.384 -16.140 2.488 1.00 82.75 103 GLY A O 1
ATOM 820 N N . TYR A 1 104 ? 6.701 -18.290 1.954 1.00 79.19 104 TYR A N 1
ATOM 821 C CA . TYR A 1 104 ? 7.782 -18.452 2.925 1.00 79.19 104 TYR A CA 1
ATOM 822 C C . TYR A 1 104 ? 9.010 -17.707 2.421 1.00 79.19 104 TYR A C 1
ATOM 824 O O . TYR A 1 104 ? 9.542 -18.031 1.362 1.00 79.19 104 TYR A O 1
ATOM 832 N N . PHE A 1 105 ? 9.421 -16.705 3.192 1.00 79.00 105 PHE A N 1
ATOM 833 C CA . PHE A 1 105 ? 10.387 -15.733 2.727 1.00 79.00 105 PHE A CA 1
ATOM 834 C C . PHE A 1 105 ? 11.746 -16.358 2.392 1.00 79.00 105 PHE A C 1
ATOM 836 O O . PHE A 1 105 ? 12.339 -17.067 3.206 1.00 79.00 105 PHE A O 1
ATOM 843 N N . THR A 1 106 ? 12.248 -16.003 1.212 1.00 83.44 106 THR A N 1
ATOM 844 C CA . THR A 1 106 ? 13.642 -16.146 0.788 1.00 83.44 106 THR A CA 1
ATOM 845 C C . THR A 1 106 ? 14.056 -14.849 0.099 1.00 83.44 106 THR A C 1
ATOM 847 O O . THR A 1 106 ? 13.209 -14.171 -0.483 1.00 83.44 106 THR A O 1
ATOM 850 N N . GLU A 1 107 ? 15.332 -14.464 0.178 1.00 91.38 107 GLU A N 1
ATOM 851 C CA . GLU A 1 107 ? 15.802 -13.268 -0.531 1.00 91.38 107 GLU A CA 1
ATOM 852 C C . GLU A 1 107 ? 15.537 -13.413 -2.032 1.00 91.38 107 GLU A C 1
ATOM 854 O O . GLU A 1 107 ? 15.828 -14.451 -2.627 1.00 91.38 107 GLU A O 1
ATOM 859 N N . GLY A 1 108 ? 14.979 -12.379 -2.655 1.00 93.94 108 GLY A N 1
ATOM 860 C CA . GLY A 1 108 ? 14.653 -12.444 -4.072 1.00 93.94 108 GLY A CA 1
ATOM 861 C C . GLY A 1 108 ? 13.706 -11.355 -4.542 1.00 93.94 108 GLY A C 1
ATOM 862 O O . GLY A 1 108 ? 13.358 -10.432 -3.799 1.00 93.94 108 GLY A O 1
ATOM 863 N N . PHE A 1 109 ? 13.320 -11.469 -5.809 1.00 96.06 109 PHE A N 1
ATOM 864 C CA . PHE A 1 109 ? 12.540 -10.469 -6.534 1.00 96.06 109 PHE A CA 1
ATOM 865 C C . PHE A 1 109 ? 11.350 -11.112 -7.244 1.00 96.06 109 PHE A C 1
ATOM 867 O O . PHE A 1 109 ? 11.414 -12.261 -7.672 1.00 96.06 109 PHE A O 1
ATOM 874 N N . ASP A 1 110 ? 10.277 -10.349 -7.430 1.00 94.81 110 ASP A N 1
ATOM 875 C CA . ASP A 1 110 ? 9.166 -10.742 -8.297 1.00 94.81 110 ASP A CA 1
ATOM 876 C C . ASP A 1 110 ? 8.422 -9.518 -8.838 1.00 94.81 110 ASP A C 1
ATOM 878 O O . ASP A 1 110 ? 8.581 -8.385 -8.371 1.00 94.81 110 ASP A O 1
ATOM 882 N N . THR A 1 111 ? 7.584 -9.756 -9.840 1.00 94.56 111 THR A N 1
ATOM 883 C CA . THR A 1 111 ? 6.569 -8.800 -10.279 1.00 94.56 111 THR A CA 1
ATOM 884 C C . THR A 1 111 ? 5.478 -8.639 -9.224 1.00 94.56 111 THR A C 1
ATOM 886 O O . THR A 1 111 ? 5.169 -9.570 -8.483 1.00 94.56 111 THR A O 1
ATOM 889 N N . ILE A 1 112 ? 4.851 -7.464 -9.176 1.00 92.06 112 ILE A N 1
ATOM 890 C CA . ILE A 1 112 ? 3.856 -7.157 -8.143 1.00 92.06 112 ILE A CA 1
ATOM 891 C C . ILE A 1 112 ? 2.470 -7.670 -8.545 1.00 92.06 112 ILE A C 1
ATOM 893 O O . ILE A 1 112 ? 1.918 -7.275 -9.574 1.00 92.06 112 ILE A O 1
ATOM 897 N N . TYR A 1 113 ? 1.881 -8.492 -7.679 1.00 92.56 113 TYR A N 1
ATOM 898 C CA . TYR A 1 113 ? 0.466 -8.847 -7.726 1.00 92.56 113 TYR A CA 1
ATOM 899 C C . TYR A 1 113 ? -0.365 -7.807 -6.973 1.00 92.56 113 TYR A C 1
ATOM 901 O O . TYR A 1 113 ? 0.028 -7.333 -5.905 1.00 92.56 113 TYR A O 1
ATOM 909 N N . TYR A 1 114 ? -1.536 -7.461 -7.505 1.00 92.62 114 TYR A N 1
ATOM 910 C CA . TYR A 1 114 ? -2.389 -6.424 -6.930 1.00 92.62 114 TYR A CA 1
ATOM 911 C C . TYR A 1 114 ? -3.717 -6.975 -6.430 1.00 92.62 114 TYR A C 1
ATOM 913 O O . TYR A 1 114 ? -4.275 -7.875 -7.058 1.00 92.62 114 TYR A O 1
ATOM 921 N N . PRO A 1 115 ? -4.300 -6.359 -5.383 1.00 94.06 115 PRO A N 1
ATOM 922 C CA . PRO A 1 115 ? -5.711 -6.524 -5.075 1.00 94.06 115 PRO A CA 1
ATOM 923 C C . PRO A 1 115 ? -6.554 -5.884 -6.181 1.00 94.06 115 PRO A C 1
ATOM 925 O O . PRO A 1 115 ? -6.807 -4.671 -6.190 1.00 94.06 115 PRO A O 1
ATOM 928 N N . MET A 1 116 ? -6.942 -6.699 -7.160 1.00 93.38 116 MET A N 1
ATOM 929 C CA . MET A 1 116 ? -7.632 -6.262 -8.366 1.00 93.38 116 MET A CA 1
ATOM 930 C C . MET A 1 116 ? -8.583 -7.334 -8.907 1.00 93.38 116 MET A C 1
ATOM 932 O O . MET A 1 116 ? -8.353 -8.528 -8.764 1.00 93.38 116 MET A O 1
ATOM 936 N N . LYS A 1 117 ? -9.667 -6.895 -9.546 1.00 91.19 117 LYS A N 1
ATOM 937 C CA . LYS A 1 117 ? -10.692 -7.751 -10.158 1.00 91.19 117 LYS A CA 1
ATOM 938 C C . LYS A 1 117 ? -11.146 -7.078 -11.448 1.00 91.19 117 LYS A C 1
ATOM 940 O O . LYS A 1 117 ? -11.534 -5.912 -11.429 1.00 91.19 117 LYS A O 1
ATOM 945 N N . GLY A 1 118 ? -11.026 -7.783 -12.575 1.00 90.12 118 GLY A N 1
ATOM 946 C CA . GLY A 1 118 ? -11.376 -7.244 -13.897 1.00 90.12 118 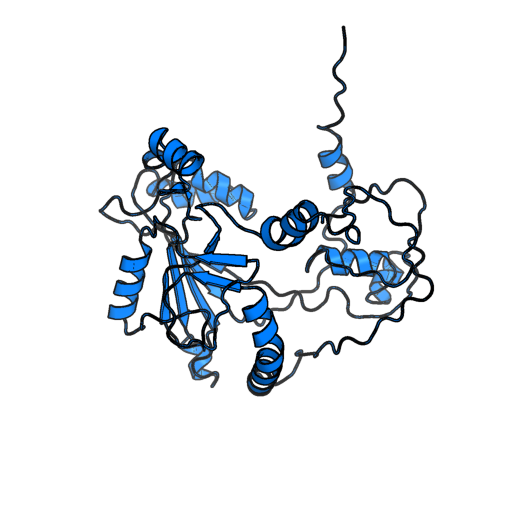GLY A CA 1
ATOM 947 C C . GLY A 1 118 ? -10.598 -5.974 -14.261 1.00 90.12 118 GLY A C 1
ATOM 948 O O . GLY A 1 118 ? -11.201 -4.997 -14.689 1.00 90.12 118 GLY A O 1
ATOM 949 N N . GLY A 1 119 ? -9.286 -5.936 -13.994 1.00 91.81 119 GLY A N 1
ATOM 950 C CA . GLY A 1 119 ? -8.442 -4.777 -14.321 1.00 91.81 119 GLY A CA 1
ATOM 951 C C . GLY A 1 119 ? -8.539 -3.589 -13.370 1.00 91.81 119 GLY A C 1
ATOM 952 O O . GLY A 1 119 ? -7.809 -2.616 -13.529 1.00 91.81 119 GLY A O 1
ATOM 953 N N . ARG A 1 120 ? -9.443 -3.637 -12.388 1.00 91.88 120 ARG A N 1
ATOM 954 C CA . ARG A 1 120 ? -9.742 -2.516 -11.492 1.00 91.88 120 ARG A CA 1
ATOM 955 C C . ARG A 1 120 ? -9.306 -2.847 -10.078 1.00 91.88 120 ARG A C 1
ATOM 957 O O . ARG A 1 120 ? -9.370 -4.001 -9.658 1.00 91.88 120 ARG A O 1
ATOM 964 N N . ARG A 1 121 ? -8.918 -1.819 -9.322 1.00 92.44 121 ARG A N 1
ATOM 965 C CA . ARG A 1 121 ? -8.619 -1.945 -7.890 1.00 92.44 121 ARG A CA 1
ATOM 966 C C . ARG A 1 121 ? -9.781 -2.631 -7.173 1.00 92.44 121 ARG A C 1
ATOM 968 O O . ARG A 1 121 ? -10.904 -2.138 -7.215 1.00 92.44 121 ARG A O 1
ATOM 975 N N . HIS A 1 122 ? -9.473 -3.695 -6.446 1.00 91.88 122 HIS A N 1
ATOM 976 C CA . HIS A 1 122 ? -10.425 -4.431 -5.631 1.00 91.88 122 HIS A CA 1
ATOM 977 C C . HIS A 1 122 ? -10.011 -4.345 -4.161 1.00 91.88 122 HIS A C 1
ATOM 979 O O . HIS A 1 122 ? -9.315 -5.200 -3.628 1.00 91.88 122 HIS A O 1
ATOM 985 N N . GLY A 1 123 ? -10.368 -3.227 -3.527 1.00 89.38 123 GLY A N 1
ATOM 986 C CA . GLY A 1 123 ? -10.026 -2.962 -2.129 1.00 89.38 123 GLY A CA 1
ATOM 987 C C . GLY A 1 123 ? -10.999 -3.598 -1.133 1.00 89.38 123 GLY A C 1
ATOM 988 O O . GLY A 1 123 ? -12.052 -4.108 -1.503 1.00 89.38 123 GLY A O 1
ATOM 989 N N . VAL A 1 124 ? -10.684 -3.460 0.159 1.00 91.69 124 VAL A N 1
ATOM 990 C CA . VAL A 1 124 ? -11.459 -4.019 1.287 1.00 91.69 124 VAL A CA 1
ATOM 991 C C . VAL A 1 124 ? -12.943 -3.624 1.259 1.00 91.69 124 VAL A C 1
ATOM 993 O O . VAL A 1 124 ? -13.797 -4.425 1.623 1.00 91.69 124 VAL A O 1
ATOM 996 N N . TYR A 1 125 ? -13.274 -2.404 0.819 1.00 91.31 125 TYR A N 1
ATOM 997 C CA . TYR A 1 125 ? -14.675 -1.980 0.712 1.00 91.31 125 TYR A CA 1
ATOM 998 C C . TYR A 1 125 ? -15.460 -2.840 -0.284 1.00 91.31 125 TYR A C 1
ATOM 1000 O O . TYR A 1 125 ? -16.487 -3.387 0.104 1.00 91.31 125 TYR A O 1
ATOM 1008 N N . GLY A 1 126 ? -14.958 -2.982 -1.516 1.00 90.25 126 GLY A N 1
ATOM 1009 C CA . GLY A 1 126 ? -15.604 -3.795 -2.549 1.00 90.25 126 GLY A CA 1
ATOM 1010 C C . GLY A 1 126 ? -15.705 -5.255 -2.111 1.00 90.25 126 GLY A C 1
ATOM 1011 O O . GLY A 1 126 ? -16.790 -5.820 -2.075 1.00 90.25 126 GLY A O 1
ATOM 1012 N N . ALA A 1 127 ? -14.582 -5.805 -1.644 1.00 92.12 127 ALA A N 1
ATOM 1013 C CA . ALA A 1 127 ? -14.467 -7.212 -1.279 1.00 92.12 127 ALA A CA 1
ATOM 1014 C C . ALA A 1 127 ? -15.344 -7.635 -0.083 1.00 92.12 127 ALA A C 1
ATOM 1016 O O . ALA A 1 127 ? -15.830 -8.756 -0.055 1.00 92.12 127 ALA A O 1
ATOM 1017 N N . PHE A 1 128 ? -15.544 -6.778 0.929 1.00 90.56 128 PHE A N 1
ATOM 1018 C CA . PHE A 1 128 ? -16.256 -7.180 2.155 1.00 90.56 128 PHE A CA 1
ATOM 1019 C C . PHE A 1 128 ? -17.555 -6.426 2.412 1.00 90.56 128 PHE A C 1
ATOM 1021 O O . PHE A 1 128 ? -18.517 -7.015 2.897 1.00 90.56 128 PHE A O 1
ATOM 1028 N N . ILE A 1 129 ? -17.585 -5.115 2.171 1.00 90.69 129 ILE A N 1
ATOM 1029 C CA . ILE A 1 129 ? -18.718 -4.272 2.573 1.00 90.69 129 ILE A CA 1
ATOM 1030 C C . ILE A 1 129 ? -19.748 -4.201 1.456 1.00 90.69 129 ILE A C 1
ATOM 1032 O O . ILE A 1 129 ? -20.928 -4.427 1.706 1.00 90.69 129 ILE A O 1
ATOM 1036 N N . GLU A 1 130 ? -19.308 -3.901 0.237 1.00 89.31 130 GLU A N 1
ATOM 1037 C CA . GLU A 1 130 ? -20.179 -3.824 -0.931 1.00 89.31 130 GLU A CA 1
ATOM 1038 C C . GLU A 1 130 ? -20.813 -5.186 -1.221 1.00 89.31 130 GLU A C 1
ATOM 1040 O O . GLU A 1 130 ? -22.035 -5.267 -1.298 1.00 89.31 130 GLU A O 1
ATOM 1045 N N . GLU A 1 131 ? -20.026 -6.268 -1.251 1.00 85.56 131 GLU A N 1
ATOM 1046 C CA . GLU A 1 131 ? -20.563 -7.626 -1.426 1.00 85.56 131 GLU A CA 1
ATOM 1047 C C . GLU A 1 131 ? -21.569 -8.012 -0.324 1.00 85.56 131 GLU A C 1
ATOM 1049 O O . GLU A 1 131 ? -22.634 -8.550 -0.627 1.00 85.56 131 GLU A O 1
ATOM 1054 N N . ALA A 1 132 ? -21.310 -7.691 0.950 1.00 87.38 132 ALA A N 1
ATOM 1055 C CA . ALA A 1 132 ? -22.261 -7.971 2.033 1.00 87.38 132 ALA A CA 1
ATOM 1056 C C . ALA A 1 132 ? -23.557 -7.146 1.922 1.00 87.38 132 ALA A C 1
ATOM 1058 O O . ALA A 1 132 ? -24.644 -7.649 2.218 1.00 87.38 132 ALA A O 1
ATOM 1059 N N . MET A 1 133 ? -23.455 -5.888 1.482 1.00 86.31 133 MET A N 1
ATOM 1060 C CA . MET A 1 133 ? -24.614 -5.031 1.221 1.00 86.31 133 MET A CA 1
ATOM 1061 C C . MET A 1 133 ? -25.437 -5.539 0.029 1.00 86.31 133 MET A C 1
ATOM 1063 O O . MET A 1 133 ? -26.665 -5.559 0.110 1.00 86.31 133 MET A O 1
ATOM 1067 N N . LEU A 1 134 ? -24.779 -5.975 -1.052 1.00 85.25 134 LEU A N 1
ATOM 1068 C CA . LEU A 1 134 ? -25.421 -6.523 -2.253 1.00 85.25 134 LEU A CA 1
ATOM 1069 C C . LEU A 1 134 ? -26.110 -7.864 -1.985 1.00 85.25 134 LEU A C 1
ATOM 1071 O O . LEU A 1 134 ? -27.211 -8.092 -2.478 1.00 85.25 134 LEU A O 1
ATOM 1075 N N . ASN A 1 135 ? -25.516 -8.712 -1.144 1.00 83.12 135 ASN A N 1
ATOM 1076 C CA . ASN A 1 135 ? -26.110 -9.981 -0.713 1.00 83.12 135 ASN A CA 1
ATOM 1077 C C . ASN A 1 135 ? -27.245 -9.810 0.317 1.00 83.12 135 ASN A C 1
ATOM 1079 O O . ASN A 1 135 ? -27.733 -10.799 0.864 1.00 83.12 135 ASN A O 1
ATOM 1083 N N . LEU A 1 136 ? -27.673 -8.568 0.584 1.00 73.31 136 LEU A N 1
ATOM 1084 C CA . LEU A 1 136 ? -28.765 -8.219 1.492 1.00 73.31 136 LEU A CA 1
ATOM 1085 C C . LEU A 1 136 ? -28.619 -8.858 2.883 1.00 73.31 136 LEU A C 1
ATOM 1087 O O . LEU A 1 136 ? -29.618 -9.294 3.465 1.00 73.31 136 LEU A O 1
ATOM 1091 N N . ASP A 1 137 ? -27.402 -8.902 3.448 1.00 75.69 137 ASP A N 1
ATOM 1092 C CA . ASP A 1 137 ? -27.251 -9.325 4.843 1.00 75.69 137 ASP A CA 1
ATOM 1093 C C . ASP A 1 137 ? -27.970 -8.312 5.744 1.00 75.69 137 ASP A C 1
ATOM 1095 O O . ASP A 1 137 ? -27.458 -7.239 6.069 1.00 75.69 137 ASP A O 1
ATOM 1099 N N . LYS A 1 138 ? -29.186 -8.673 6.168 1.00 77.81 138 LYS A N 1
ATOM 1100 C CA . LYS A 1 138 ? -30.071 -7.834 6.988 1.00 77.81 138 LYS A CA 1
ATOM 1101 C C . LYS A 1 138 ? -29.465 -7.479 8.350 1.00 77.81 138 LYS A C 1
ATOM 1103 O O . LYS A 1 138 ? -30.013 -6.634 9.052 1.00 77.81 138 LYS A O 1
ATOM 1108 N N . ARG A 1 139 ? -28.352 -8.111 8.742 1.00 85.44 139 ARG A N 1
ATOM 1109 C CA . ARG A 1 139 ? -27.625 -7.827 9.987 1.00 85.44 139 ARG A CA 1
ATOM 1110 C C . ARG A 1 139 ? -26.614 -6.691 9.836 1.00 85.44 139 ARG A C 1
ATOM 1112 O O . ARG A 1 139 ? -26.159 -6.168 10.851 1.00 85.44 139 ARG A O 1
ATOM 1119 N N . LEU A 1 140 ? -26.268 -6.288 8.610 1.00 88.62 140 LEU A N 1
ATOM 1120 C CA . LEU A 1 140 ? -25.336 -5.195 8.349 1.00 88.62 140 LEU A CA 1
ATOM 1121 C C . LEU A 1 140 ? -26.093 -3.926 7.955 1.00 88.62 140 LEU A C 1
ATOM 1123 O O . LEU A 1 140 ? -26.782 -3.867 6.944 1.00 88.62 140 LEU A O 1
ATOM 1127 N N . THR A 1 141 ? -25.924 -2.861 8.737 1.00 88.25 141 THR A N 1
ATOM 1128 C CA . THR A 1 141 ? -26.393 -1.521 8.368 1.00 88.25 141 THR A CA 1
ATOM 1129 C C . THR A 1 141 ? -25.212 -0.565 8.339 1.00 88.25 141 THR A C 1
ATOM 1131 O O . THR A 1 141 ? -24.597 -0.294 9.368 1.00 88.25 141 THR A O 1
ATOM 1134 N N . VAL A 1 142 ? -24.909 -0.017 7.163 1.00 89.19 142 VAL A N 1
ATOM 1135 C CA . VAL A 1 142 ? -23.832 0.964 6.988 1.00 89.19 142 VAL A CA 1
ATOM 1136 C C . VAL A 1 142 ? -24.424 2.374 7.013 1.00 89.19 142 VAL A C 1
ATOM 1138 O O . VAL A 1 142 ? -25.288 2.711 6.205 1.00 89.19 142 VAL A O 1
ATOM 1141 N N . ARG A 1 143 ? -23.966 3.220 7.944 1.00 90.00 143 ARG A N 1
ATOM 1142 C CA . ARG A 1 143 ? -24.403 4.622 8.079 1.00 90.00 143 ARG A CA 1
ATOM 1143 C C . ARG A 1 143 ? -23.218 5.580 8.032 1.00 90.00 143 ARG A C 1
ATOM 1145 O O . ARG A 1 143 ? -22.432 5.650 8.970 1.00 90.00 143 ARG A O 1
ATOM 1152 N N . GLN A 1 144 ? -23.089 6.343 6.956 1.00 89.31 144 GLN A N 1
ATOM 1153 C CA . GLN A 1 144 ? -22.077 7.397 6.878 1.00 89.31 144 GLN A CA 1
ATOM 1154 C C . GLN A 1 144 ? -22.543 8.635 7.652 1.00 89.31 144 GLN A C 1
ATOM 1156 O O . GLN A 1 144 ? -23.745 8.863 7.769 1.00 89.31 144 GLN A O 1
ATOM 1161 N N . PHE A 1 145 ? -21.599 9.420 8.182 1.00 89.44 145 PHE A N 1
ATOM 1162 C CA . PHE A 1 145 ? -21.884 10.662 8.922 1.00 89.44 145 PHE A CA 1
ATOM 1163 C C . PHE A 1 145 ? -22.817 10.485 10.134 1.00 89.44 145 PHE A C 1
ATOM 1165 O O . PHE A 1 145 ? -23.463 11.434 10.574 1.00 89.44 145 PHE A O 1
ATOM 1172 N N . ALA A 1 146 ? -22.900 9.269 10.673 1.00 88.81 146 ALA A N 1
ATOM 1173 C CA . ALA A 1 146 ? -23.763 8.961 11.799 1.00 88.81 146 ALA A CA 1
ATOM 1174 C C . ALA A 1 146 ? -23.092 9.284 13.134 1.00 88.81 146 ALA A C 1
ATOM 1176 O O . ALA A 1 146 ? -21.890 9.086 13.318 1.00 88.81 146 ALA A O 1
ATOM 1177 N N . GLN A 1 147 ? -23.912 9.709 14.090 1.00 88.44 147 GLN A N 1
ATOM 1178 C CA . GLN A 1 147 ? -23.533 9.816 15.488 1.00 88.44 147 GLN A CA 1
ATOM 1179 C C . GLN A 1 147 ? -24.145 8.642 16.247 1.00 88.44 147 GLN A C 1
ATOM 1181 O O . GLN A 1 147 ? -25.356 8.581 16.455 1.00 88.44 147 GLN A O 1
ATOM 1186 N N . ALA A 1 148 ? -23.304 7.694 16.651 1.00 87.19 148 ALA A N 1
ATOM 1187 C CA . ALA A 1 148 ? -23.727 6.625 17.540 1.00 87.19 148 ALA A CA 1
ATOM 1188 C C . ALA A 1 148 ? -23.748 7.152 18.982 1.00 87.19 148 ALA A C 1
ATOM 1190 O O . ALA A 1 148 ? -22.727 7.604 19.494 1.00 87.19 148 ALA A O 1
ATOM 1191 N N . THR A 1 149 ? -24.908 7.102 19.635 1.00 89.81 149 THR A N 1
ATOM 1192 C CA . THR A 1 149 ? -25.070 7.513 21.042 1.00 89.81 149 THR A CA 1
ATOM 1193 C C . THR A 1 149 ? -25.017 6.333 22.009 1.00 89.81 149 THR A C 1
ATOM 1195 O O . THR A 1 149 ? -24.720 6.515 23.187 1.00 89.81 149 THR A O 1
ATOM 1198 N N . ARG A 1 150 ? -25.283 5.115 21.521 1.00 91.00 150 ARG A N 1
ATOM 1199 C CA . ARG A 1 150 ? -25.256 3.877 22.305 1.00 91.00 150 ARG A CA 1
ATOM 1200 C C . ARG A 1 150 ? -24.877 2.687 21.426 1.00 91.00 150 ARG A C 1
ATOM 1202 O O . ARG A 1 150 ? -25.328 2.591 20.288 1.00 91.00 150 ARG A O 1
ATOM 1209 N N . ALA A 1 151 ? -24.118 1.755 21.994 1.00 92.31 151 ALA A N 1
ATOM 1210 C CA . ALA A 1 151 ? -23.904 0.418 21.452 1.00 92.31 151 ALA A CA 1
ATOM 1211 C C . ALA A 1 151 ? -24.457 -0.617 22.442 1.00 92.31 151 ALA A C 1
ATOM 1213 O O . ALA A 1 151 ? -24.276 -0.475 23.649 1.00 92.31 151 ALA A O 1
ATOM 1214 N N . ALA A 1 152 ? -25.175 -1.628 21.946 1.00 93.69 152 ALA A N 1
ATOM 1215 C CA . ALA A 1 152 ? -25.813 -2.631 22.805 1.00 93.69 152 ALA A CA 1
ATOM 1216 C C . ALA A 1 152 ? -24.839 -3.703 23.314 1.00 93.69 152 ALA A C 1
ATOM 1218 O O . ALA A 1 152 ? -25.090 -4.302 24.354 1.00 93.69 152 ALA A O 1
ATOM 1219 N N . LYS A 1 153 ? -23.763 -3.960 22.563 1.00 93.81 153 LYS A N 1
ATOM 1220 C CA . LYS A 1 153 ? -22.769 -4.988 22.878 1.00 93.81 153 LYS A CA 1
ATOM 1221 C C . LYS A 1 153 ? -21.387 -4.367 22.994 1.00 93.81 153 LYS A C 1
ATOM 1223 O O . LYS A 1 153 ? -20.867 -4.221 24.090 1.00 93.81 153 LYS A O 1
ATOM 1228 N N . GLU A 1 154 ? -20.827 -3.959 21.861 1.00 94.25 154 GLU A N 1
ATOM 1229 C CA . GLU A 1 154 ? -19.420 -3.580 21.765 1.00 94.25 154 GLU A CA 1
ATOM 1230 C C . GLU A 1 154 ? -19.222 -2.406 20.807 1.00 94.25 154 GLU A C 1
ATOM 1232 O O . GLU A 1 154 ? -20.052 -2.140 19.931 1.00 94.25 154 GLU A O 1
ATOM 1237 N N . VAL A 1 155 ? -18.094 -1.717 20.977 1.00 93.56 155 VAL A N 1
ATOM 1238 C CA . VAL A 1 155 ? -17.599 -0.681 20.070 1.00 93.56 155 VAL A CA 1
ATOM 1239 C C . VAL A 1 155 ? -16.227 -1.119 19.575 1.00 93.56 155 VAL A C 1
ATOM 1241 O O . VAL A 1 155 ? -15.310 -1.293 20.371 1.00 93.56 155 VAL A O 1
ATOM 1244 N N . ILE A 1 156 ? -16.085 -1.268 18.259 1.00 94.06 156 ILE A N 1
ATOM 1245 C CA . ILE A 1 156 ? -14.813 -1.596 17.610 1.00 94.06 156 ILE A CA 1
ATOM 1246 C C . ILE A 1 156 ? -14.289 -0.331 16.931 1.00 94.06 156 ILE A C 1
ATOM 1248 O O . ILE A 1 156 ? -14.960 0.249 16.074 1.00 94.06 156 ILE A O 1
ATOM 1252 N N . LEU A 1 157 ? -13.090 0.104 17.316 1.00 93.88 157 LEU A N 1
ATOM 1253 C CA . LEU A 1 157 ? -12.434 1.271 16.736 1.00 93.88 157 LEU A CA 1
ATOM 1254 C C . LEU A 1 157 ? -11.481 0.845 15.612 1.00 93.88 157 LEU A C 1
ATOM 1256 O O . LEU A 1 157 ? -10.532 0.101 15.838 1.00 93.88 157 LEU A O 1
ATOM 1260 N N . SER A 1 158 ? -11.716 1.340 14.396 1.00 94.25 158 SER A N 1
ATOM 1261 C CA . SER A 1 158 ? -10.914 1.006 13.206 1.00 94.25 158 SER A CA 1
ATOM 1262 C C . SER A 1 158 ? -10.574 2.253 12.385 1.00 94.25 158 SER A C 1
ATOM 1264 O O . SER A 1 158 ? -10.780 2.294 11.174 1.00 94.25 158 SER A O 1
ATOM 1266 N N . ALA A 1 159 ? -10.079 3.302 13.050 1.00 92.44 159 ALA A N 1
ATOM 1267 C CA . ALA A 1 159 ? -9.746 4.585 12.424 1.00 92.44 159 ALA A CA 1
ATOM 1268 C C . ALA A 1 159 ? -8.285 4.667 11.916 1.00 92.44 159 ALA A C 1
ATOM 1270 O O . ALA A 1 159 ? -7.829 5.725 11.491 1.00 92.44 159 ALA A O 1
ATOM 1271 N N . GLY A 1 160 ? -7.549 3.551 11.929 1.00 91.75 160 GLY A N 1
ATOM 1272 C CA . GLY A 1 160 ? -6.143 3.483 11.512 1.00 91.75 160 GLY A CA 1
ATOM 1273 C C . GLY A 1 160 ? -5.154 3.913 12.601 1.00 91.75 160 GLY A C 1
ATOM 1274 O O . GLY A 1 160 ? -5.559 4.348 13.680 1.00 91.75 160 GLY A O 1
ATOM 1275 N N . ALA A 1 161 ? -3.855 3.768 12.324 1.00 88.56 161 ALA A N 1
ATOM 1276 C CA . ALA A 1 161 ? -2.778 3.969 13.302 1.00 88.56 161 ALA A CA 1
ATOM 1277 C C . ALA A 1 161 ? -2.656 5.414 13.822 1.00 88.56 161 ALA A C 1
ATOM 1279 O O . ALA A 1 161 ? -2.169 5.612 14.926 1.00 88.56 161 ALA A O 1
ATOM 1280 N N . MET A 1 162 ? -3.141 6.405 13.064 1.00 86.00 162 MET A N 1
ATOM 1281 C CA . MET A 1 162 ? -3.053 7.828 13.428 1.00 86.00 162 MET A CA 1
ATOM 1282 C C . MET A 1 162 ? -4.301 8.334 14.163 1.00 86.00 162 MET A C 1
ATOM 1284 O O . MET A 1 162 ? -4.210 8.995 15.193 1.00 86.00 162 MET A O 1
ATOM 1288 N N . ILE A 1 163 ? -5.496 8.005 13.662 1.00 91.69 163 ILE A N 1
ATOM 1289 C CA . ILE A 1 163 ? -6.746 8.569 14.195 1.00 91.69 163 ILE A CA 1
ATOM 1290 C C . ILE A 1 163 ? -7.297 7.740 15.362 1.00 91.69 163 ILE A C 1
ATOM 1292 O O . ILE A 1 163 ? -7.903 8.300 16.273 1.00 91.69 163 ILE A O 1
ATOM 1296 N N . SER A 1 164 ? -7.064 6.423 15.401 1.00 93.62 164 SER A N 1
ATOM 1297 C CA . SER A 1 164 ? -7.485 5.596 16.542 1.00 93.62 164 SER A CA 1
ATOM 1298 C C . SER A 1 164 ? -6.882 6.055 17.880 1.00 93.62 164 SER A C 1
ATOM 1300 O O . SER A 1 164 ? -7.667 6.274 18.805 1.00 93.62 164 SER A O 1
ATOM 1302 N N . PRO A 1 165 ? -5.551 6.258 18.029 1.00 93.25 165 PRO A N 1
ATOM 1303 C CA . PRO A 1 165 ? -4.999 6.742 19.295 1.00 93.25 165 PRO A CA 1
ATOM 1304 C C . PRO A 1 165 ? -5.524 8.133 19.662 1.00 93.25 165 PRO A C 1
ATOM 1306 O O . PRO A 1 165 ? -5.789 8.394 20.831 1.00 93.25 165 PRO A O 1
ATOM 1309 N N . GLN A 1 166 ? -5.769 9.001 18.676 1.00 89.88 166 GLN A N 1
ATOM 1310 C CA . GLN A 1 166 ? -6.384 10.306 18.918 1.00 89.88 166 GLN A CA 1
ATOM 1311 C C . GLN A 1 166 ? -7.796 10.181 19.508 1.00 89.88 166 GLN A C 1
ATOM 1313 O O . GLN A 1 166 ? -8.103 10.832 20.503 1.00 89.88 166 GLN A O 1
ATOM 1318 N N . LEU A 1 167 ? -8.657 9.344 18.920 1.00 92.44 167 LEU A N 1
ATOM 1319 C CA . LEU A 1 167 ? -10.026 9.136 19.403 1.00 92.44 167 LEU A CA 1
ATOM 1320 C C . LEU A 1 167 ? -10.058 8.492 20.794 1.00 92.44 167 LEU A C 1
ATOM 1322 O O . LEU A 1 167 ? -10.912 8.849 21.606 1.00 92.44 167 LEU A O 1
ATOM 1326 N N . LEU A 1 168 ? -9.121 7.586 21.085 1.00 94.81 168 LEU A N 1
ATOM 1327 C CA . LEU A 1 168 ? -8.951 7.007 22.419 1.00 94.81 168 LEU A CA 1
ATOM 1328 C C . LEU A 1 168 ? -8.555 8.076 23.444 1.00 94.81 168 LEU A C 1
ATOM 1330 O O . LEU A 1 168 ? -9.235 8.206 24.462 1.00 94.81 168 LEU A O 1
ATOM 1334 N N . MET A 1 169 ? -7.545 8.900 23.142 1.00 93.00 169 MET A N 1
ATOM 1335 C CA . MET A 1 169 ? -7.106 9.981 24.031 1.00 93.00 169 MET A CA 1
ATOM 1336 C C . MET A 1 169 ? -8.223 11.001 24.282 1.00 93.00 169 MET A C 1
ATOM 1338 O O . MET A 1 169 ? -8.511 11.327 25.429 1.00 93.00 169 MET A O 1
ATOM 1342 N N . LEU A 1 170 ? -8.946 11.423 23.237 1.00 93.56 170 LEU A N 1
ATOM 1343 C CA . LEU A 1 170 ? -10.124 12.297 23.372 1.00 93.56 170 LEU A CA 1
ATOM 1344 C C . LEU A 1 170 ? -11.265 11.661 24.187 1.00 93.56 170 LEU A C 1
ATOM 1346 O O . LEU A 1 170 ? -12.128 12.370 24.702 1.00 93.56 170 LEU A O 1
ATOM 1350 N N . SER A 1 171 ? -11.275 10.333 24.310 1.00 93.12 171 SER A N 1
ATOM 1351 C CA . SER A 1 171 ? -12.228 9.576 25.128 1.00 93.12 171 SER A CA 1
ATOM 1352 C C . SER A 1 171 ? -11.733 9.321 26.560 1.00 93.12 171 SER A C 1
ATOM 1354 O O . SER A 1 171 ? -12.406 8.600 27.302 1.00 93.12 171 SER A O 1
ATOM 1356 N N . GLY A 1 172 ? -10.587 9.892 26.953 1.00 93.12 172 GLY A N 1
ATOM 1357 C CA . GLY A 1 172 ? -9.978 9.726 28.275 1.00 93.12 172 GLY A CA 1
ATOM 1358 C C . GLY A 1 172 ? -9.120 8.465 28.426 1.00 93.12 172 GLY A C 1
ATOM 1359 O O . GLY A 1 172 ? -8.870 8.040 29.550 1.00 93.12 172 GLY A O 1
ATOM 1360 N N . ILE A 1 173 ? -8.711 7.832 27.322 1.00 97.12 173 ILE A N 1
ATOM 1361 C CA . ILE A 1 173 ? -7.898 6.606 27.310 1.00 97.12 173 ILE A CA 1
ATOM 1362 C C . ILE A 1 173 ? -6.538 6.924 26.678 1.00 97.12 173 ILE A C 1
ATOM 1364 O O . ILE A 1 173 ? -6.432 7.053 25.458 1.00 97.12 173 ILE A O 1
ATOM 1368 N N . GLY A 1 174 ? -5.498 7.059 27.495 1.00 94.88 174 GLY A N 1
ATOM 1369 C CA . GLY A 1 174 ? -4.171 7.488 27.050 1.00 94.88 174 GLY A CA 1
ATOM 1370 C C . GLY A 1 174 ? -3.262 7.913 28.204 1.00 94.88 174 GLY A C 1
ATOM 1371 O O . GLY A 1 174 ? -3.653 7.719 29.353 1.00 94.88 174 GLY A O 1
ATOM 1372 N N . PRO A 1 175 ? -2.066 8.465 27.922 1.00 95.81 175 PRO A N 1
ATOM 1373 C CA . PRO A 1 175 ? -1.103 8.817 28.963 1.00 95.81 175 PRO A CA 1
ATOM 1374 C C . PRO A 1 175 ? -1.683 9.866 29.911 1.00 95.81 175 PRO A C 1
ATOM 1376 O O . PRO A 1 175 ? -2.089 10.945 29.467 1.00 95.81 175 PRO A O 1
ATOM 1379 N N . LYS A 1 176 ? -1.746 9.548 31.205 1.00 96.38 176 LYS A N 1
ATOM 1380 C CA . LYS A 1 176 ? -2.417 10.369 32.220 1.00 96.38 176 LYS A CA 1
ATOM 1381 C C . LYS A 1 176 ? -1.975 11.830 32.208 1.00 96.38 176 LYS A C 1
ATOM 1383 O O . LYS A 1 176 ? -2.837 12.705 32.195 1.00 96.38 176 LYS A O 1
ATOM 1388 N N . GLU A 1 177 ? -0.672 12.099 32.191 1.00 95.12 177 GLU A N 1
ATOM 1389 C CA . GLU A 1 177 ? -0.124 13.459 32.255 1.00 95.12 177 GLU A CA 1
ATOM 1390 C C . GLU A 1 177 ? -0.571 14.285 31.041 1.00 95.12 177 GLU A C 1
ATOM 1392 O O . GLU A 1 177 ? -1.109 15.380 31.194 1.00 95.12 177 GLU A O 1
ATOM 1397 N N . HIS A 1 178 ? -0.466 13.712 29.838 1.00 90.88 178 HIS A N 1
ATOM 1398 C CA . HIS A 1 178 ? -0.896 14.356 28.590 1.00 90.88 178 HIS A CA 1
ATOM 1399 C C . HIS A 1 178 ? -2.405 14.642 28.569 1.00 90.88 178 HIS A C 1
ATOM 1401 O O . HIS A 1 178 ? -2.846 15.700 28.123 1.00 90.88 178 HIS A O 1
ATOM 1407 N N . LEU A 1 179 ? -3.222 13.715 29.079 1.00 93.38 179 LEU A N 1
ATOM 1408 C CA . LEU A 1 179 ? -4.668 13.925 29.198 1.00 93.38 179 LEU A CA 1
ATOM 1409 C C . LEU A 1 179 ? -5.007 15.041 30.198 1.00 93.38 179 LEU A C 1
ATOM 1411 O O . LEU A 1 179 ? -5.885 15.862 29.923 1.00 93.38 179 LEU A O 1
ATOM 1415 N N . GLN A 1 180 ? -4.299 15.098 31.329 1.00 94.00 180 GLN A N 1
ATOM 1416 C CA . GLN A 1 180 ? -4.473 16.130 32.353 1.00 94.00 180 GLN A CA 1
ATOM 1417 C C . GLN A 1 180 ? -4.078 17.522 31.843 1.00 94.00 180 GLN A C 1
ATOM 1419 O O . GLN A 1 180 ? -4.822 18.474 32.076 1.00 94.00 180 GLN A O 1
ATOM 1424 N N . GLU A 1 181 ? -2.977 17.641 31.093 1.00 94.12 181 GLU A N 1
ATOM 1425 C CA . GLU A 1 181 ? -2.554 18.892 30.439 1.00 94.12 181 GLU A CA 1
ATOM 1426 C C . GLU A 1 181 ? -3.631 19.465 29.504 1.00 94.12 181 GLU A C 1
ATOM 1428 O O . GLU A 1 181 ? -3.786 20.681 29.386 1.00 94.12 181 GLU A O 1
ATOM 1433 N N . LEU A 1 182 ? -4.405 18.591 28.855 1.00 92.75 182 LEU A N 1
ATOM 1434 C CA . LEU A 1 182 ? -5.488 18.965 27.944 1.00 92.75 182 LEU A CA 1
ATOM 1435 C C . LEU A 1 182 ? -6.849 19.137 28.641 1.00 92.75 182 LEU A C 1
ATOM 1437 O O . LEU A 1 182 ? -7.848 19.400 27.968 1.00 92.75 182 LEU A O 1
ATOM 1441 N N . GLY A 1 183 ? -6.916 18.983 29.968 1.00 93.44 183 GLY A N 1
ATOM 1442 C CA . GLY A 1 183 ? -8.161 19.075 30.737 1.00 93.44 183 GLY A CA 1
ATOM 1443 C C . GLY A 1 183 ? -9.152 17.938 30.455 1.00 93.44 183 GLY A C 1
ATOM 1444 O O . GLY A 1 183 ? -10.360 18.117 30.622 1.00 93.44 183 GLY A O 1
ATOM 1445 N N . ILE A 1 184 ? -8.666 16.779 29.999 1.00 94.12 184 ILE A N 1
ATOM 1446 C CA . ILE A 1 184 ? -9.479 15.595 29.702 1.00 94.12 184 ILE A CA 1
ATOM 1447 C C . ILE A 1 184 ? -9.545 14.698 30.945 1.00 94.12 184 ILE A C 1
ATOM 1449 O O . ILE A 1 184 ? -8.530 14.383 31.563 1.00 94.12 184 ILE A O 1
ATOM 1453 N N . GLU A 1 185 ? -10.751 14.251 31.304 1.00 95.75 185 GLU A N 1
ATOM 1454 C CA . GLU A 1 185 ? -10.957 13.272 32.378 1.00 95.75 185 GLU A CA 1
ATOM 1455 C C . GLU A 1 185 ? -10.272 11.941 32.029 1.00 95.75 185 GLU A C 1
ATOM 1457 O O . GLU A 1 185 ? -10.604 11.302 31.027 1.00 95.75 185 GLU A O 1
ATOM 1462 N N . VAL A 1 186 ? -9.333 11.507 32.871 1.00 96.69 186 VAL A N 1
ATOM 1463 C CA . VAL A 1 186 ? -8.602 10.249 32.683 1.00 96.69 186 VAL A CA 1
ATOM 1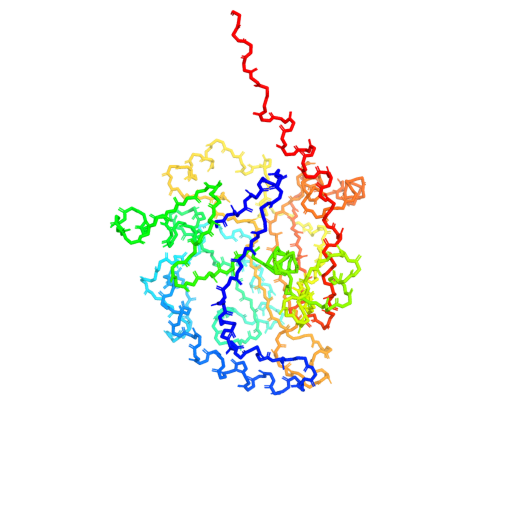464 C C . VAL A 1 186 ? -9.488 9.077 33.096 1.00 96.69 186 VAL A C 1
ATOM 1466 O O . VAL A 1 186 ? -9.775 8.890 34.275 1.00 96.69 186 VAL A O 1
ATOM 1469 N N . ARG A 1 187 ? -9.905 8.270 32.119 1.00 96.69 187 ARG A N 1
ATOM 1470 C CA . ARG A 1 187 ? -10.657 7.023 32.328 1.00 96.69 187 ARG A CA 1
ATOM 1471 C C . ARG A 1 187 ? -9.749 5.803 32.406 1.00 96.69 187 ARG A C 1
ATOM 1473 O O . ARG A 1 187 ? -10.053 4.871 33.143 1.00 96.69 187 ARG A O 1
ATOM 1480 N N . ALA A 1 188 ? -8.668 5.794 31.631 1.00 96.69 188 ALA A N 1
ATOM 1481 C CA . ALA A 1 188 ? -7.659 4.745 31.662 1.00 96.69 188 ALA A CA 1
ATOM 1482 C C . ALA A 1 188 ? -6.294 5.315 31.274 1.00 96.69 188 ALA A C 1
ATOM 1484 O O . ALA A 1 188 ? -6.153 5.920 30.211 1.00 96.69 188 ALA A O 1
ATOM 1485 N N . ASP A 1 189 ? -5.307 5.081 32.133 1.00 96.81 189 ASP A N 1
ATOM 1486 C CA . ASP A 1 189 ? -3.918 5.458 31.901 1.00 96.81 189 ASP A CA 1
ATOM 1487 C C . ASP A 1 189 ? -3.207 4.351 31.114 1.00 96.81 189 ASP A C 1
ATOM 1489 O O . ASP A 1 189 ? -2.944 3.266 31.634 1.00 96.81 189 ASP A O 1
ATOM 1493 N N . LEU A 1 190 ? -2.991 4.589 29.822 1.00 96.12 190 LEU A N 1
ATOM 1494 C CA . LEU A 1 190 ? -2.391 3.635 28.888 1.00 96.12 190 LEU A CA 1
ATOM 1495 C C . LEU A 1 190 ? -1.443 4.371 27.933 1.00 96.12 190 LEU A C 1
ATOM 1497 O O . LEU A 1 190 ? -1.736 5.505 27.561 1.00 96.12 190 LEU A O 1
ATOM 1501 N N . PRO A 1 191 ? -0.366 3.736 27.432 1.00 93.94 191 PRO A N 1
ATOM 1502 C CA . PRO A 1 191 ? 0.611 4.366 26.535 1.00 93.94 191 PRO A CA 1
ATOM 1503 C C . PRO A 1 191 ? 0.089 4.514 25.088 1.00 93.94 191 PRO A C 1
ATOM 1505 O O . PRO A 1 191 ? 0.726 4.092 24.122 1.00 93.94 191 PRO A O 1
ATOM 1508 N N . VAL A 1 192 ? -1.116 5.061 24.924 1.00 93.38 192 VAL A N 1
ATOM 1509 C CA . VAL A 1 192 ? -1.775 5.276 23.631 1.00 93.38 192 VAL A CA 1
ATOM 1510 C C . VAL A 1 192 ? -1.041 6.358 22.847 1.00 93.38 192 VAL A C 1
ATOM 1512 O O . VAL A 1 192 ? -0.745 7.420 23.377 1.00 93.38 192 VAL A O 1
ATOM 1515 N N . GLY A 1 193 ? -0.792 6.095 21.563 1.00 88.12 193 GLY A N 1
ATOM 1516 C CA . GLY A 1 193 ? -0.026 6.989 20.688 1.00 88.12 193 GLY A CA 1
ATOM 1517 C C . GLY A 1 193 ? 1.473 6.681 20.662 1.00 88.12 193 GLY A C 1
ATOM 1518 O O . GLY A 1 193 ? 2.176 7.156 19.776 1.00 88.12 193 GLY A O 1
ATOM 1519 N N . ASN A 1 194 ? 1.972 5.832 21.560 1.00 87.12 194 ASN A N 1
ATOM 1520 C CA . ASN A 1 194 ? 3.363 5.389 21.517 1.00 87.12 194 ASN A CA 1
ATOM 1521 C C . ASN A 1 194 ? 3.572 4.349 20.406 1.00 87.12 194 ASN A C 1
ATOM 1523 O O . ASN A 1 194 ? 2.633 3.682 19.966 1.00 87.12 194 ASN A O 1
ATOM 1527 N N . ASN A 1 195 ? 4.839 4.133 20.035 1.00 86.50 195 ASN A N 1
ATOM 1528 C CA . ASN A 1 195 ? 5.267 3.049 19.146 1.00 86.50 195 ASN A CA 1
ATOM 1529 C C . ASN A 1 195 ? 4.742 3.175 17.703 1.00 86.50 195 ASN A C 1
ATOM 1531 O O . ASN A 1 195 ? 4.498 2.157 17.047 1.00 86.50 195 ASN A O 1
ATOM 1535 N N . LEU A 1 196 ? 4.593 4.408 17.203 1.00 86.44 196 LEU A N 1
ATOM 1536 C CA . LEU A 1 196 ? 4.327 4.636 15.787 1.00 86.44 196 LEU A CA 1
ATOM 1537 C C . LEU A 1 196 ? 5.522 4.135 14.969 1.00 86.44 196 LEU A C 1
ATOM 1539 O O . LEU A 1 196 ? 6.677 4.431 15.286 1.00 86.44 196 LEU A O 1
ATOM 1543 N N . GLN A 1 197 ? 5.217 3.354 13.941 1.00 82.56 197 GLN A N 1
ATOM 1544 C CA . GLN A 1 197 ? 6.175 2.791 13.002 1.00 82.56 197 GLN A CA 1
ATOM 1545 C C . GLN A 1 197 ? 5.649 3.019 11.591 1.00 82.56 197 GLN A C 1
ATOM 1547 O O . GLN A 1 197 ? 4.457 2.845 11.336 1.00 82.56 197 GLN A O 1
ATOM 1552 N N . ASP A 1 198 ? 6.556 3.389 10.698 1.00 85.38 198 ASP A N 1
ATOM 1553 C CA . ASP A 1 198 ? 6.317 3.528 9.267 1.00 85.38 198 ASP A CA 1
ATOM 1554 C C . ASP A 1 198 ? 7.620 3.196 8.528 1.00 85.38 198 ASP A C 1
ATOM 1556 O O . ASP A 1 198 ? 8.704 3.241 9.118 1.00 85.38 198 ASP A O 1
ATOM 1560 N N . HIS A 1 199 ? 7.535 2.852 7.249 1.00 86.44 199 HIS A N 1
ATOM 1561 C CA . HIS A 1 199 ? 8.714 2.578 6.438 1.00 86.44 199 HIS A CA 1
ATOM 1562 C C . HIS A 1 199 ? 9.327 3.879 5.924 1.00 86.44 199 HIS A C 1
ATOM 1564 O O . HIS A 1 199 ? 8.747 4.600 5.110 1.00 86.44 199 HIS A O 1
ATOM 1570 N N . ILE A 1 200 ? 10.562 4.150 6.341 1.00 86.81 200 ILE A N 1
ATOM 1571 C CA . ILE A 1 200 ? 11.348 5.240 5.766 1.00 86.81 200 ILE A CA 1
ATOM 1572 C C . ILE A 1 200 ? 11.815 4.797 4.383 1.00 86.81 200 ILE A C 1
ATOM 1574 O O . ILE A 1 200 ? 12.478 3.767 4.247 1.00 86.81 200 ILE A O 1
ATOM 1578 N N . SER A 1 201 ? 11.458 5.587 3.374 1.00 89.88 201 SER A N 1
ATOM 1579 C CA . SER A 1 201 ? 11.708 5.269 1.972 1.00 89.88 201 SER A CA 1
ATOM 1580 C C . SER A 1 201 ? 12.465 6.397 1.280 1.00 89.88 201 SER A C 1
ATOM 1582 O O . SER A 1 201 ? 12.114 7.569 1.423 1.00 89.88 201 SER A O 1
ATOM 1584 N N . ALA A 1 202 ? 13.483 6.043 0.503 1.00 90.81 202 ALA A N 1
ATOM 1585 C CA . ALA A 1 202 ? 14.225 6.951 -0.357 1.00 90.81 202 ALA A CA 1
ATOM 1586 C C . ALA A 1 202 ? 13.903 6.662 -1.825 1.00 90.81 202 ALA A C 1
ATOM 1588 O O . ALA A 1 202 ? 13.896 5.511 -2.255 1.00 90.81 202 ALA A O 1
ATOM 1589 N N . TYR A 1 203 ? 13.667 7.718 -2.600 1.00 90.00 203 TYR A N 1
ATOM 1590 C CA . TYR A 1 203 ? 13.494 7.628 -4.046 1.00 90.00 203 TYR A CA 1
ATOM 1591 C C . TYR A 1 203 ? 14.839 7.886 -4.719 1.00 90.00 203 TYR A C 1
ATOM 1593 O O . TYR A 1 203 ? 15.429 8.951 -4.546 1.00 90.00 203 TYR A O 1
ATOM 1601 N N . LEU A 1 204 ? 15.314 6.907 -5.480 1.00 92.44 204 LEU A N 1
ATOM 1602 C CA . LEU A 1 204 ? 16.539 6.956 -6.265 1.00 92.44 204 LEU A CA 1
ATOM 1603 C C . LEU A 1 204 ? 16.204 7.083 -7.752 1.00 92.44 204 LEU A C 1
ATOM 1605 O O . LEU A 1 204 ? 15.248 6.478 -8.243 1.00 92.44 204 LEU A O 1
ATOM 1609 N N . GLY A 1 205 ? 17.035 7.833 -8.470 1.00 90.88 205 GLY A N 1
ATOM 1610 C CA . GLY A 1 205 ? 16.867 8.116 -9.892 1.00 90.88 205 GLY A CA 1
ATOM 1611 C C . GLY A 1 205 ? 16.552 9.593 -10.154 1.00 90.88 205 GLY A C 1
ATOM 1612 O O . GLY A 1 205 ? 16.642 10.416 -9.246 1.00 90.88 205 GLY A O 1
ATOM 1613 N N . PRO A 1 206 ? 16.182 9.956 -11.388 1.00 93.25 206 PRO A N 1
ATOM 1614 C CA . PRO A 1 206 ? 15.724 9.071 -12.454 1.00 93.25 206 PRO A CA 1
ATOM 1615 C C . PRO A 1 206 ? 16.873 8.319 -13.129 1.00 93.25 206 PRO A C 1
ATOM 1617 O O . PRO A 1 206 ? 17.924 8.887 -13.414 1.00 93.25 206 PRO A O 1
ATOM 1620 N N . PHE A 1 207 ? 16.658 7.032 -13.396 1.00 94.88 207 PHE A N 1
ATOM 1621 C CA . PHE A 1 207 ? 17.556 6.207 -14.202 1.00 94.88 207 PHE A CA 1
ATOM 1622 C C . PHE A 1 207 ? 17.054 6.201 -15.643 1.00 94.88 207 PHE A C 1
ATOM 1624 O O . PHE A 1 207 ? 15.918 5.804 -15.893 1.00 94.88 207 PHE A O 1
ATOM 1631 N N . PHE A 1 208 ? 17.879 6.661 -16.581 1.00 94.88 208 PHE A N 1
ATOM 1632 C CA . PHE A 1 208 ? 17.500 6.763 -17.989 1.00 94.88 208 PHE A CA 1
ATOM 1633 C C . PHE A 1 208 ? 17.521 5.409 -18.690 1.00 94.88 208 PHE A C 1
ATOM 1635 O O . PHE A 1 208 ? 18.426 4.600 -18.489 1.00 94.88 208 PHE A O 1
ATOM 1642 N N . VAL A 1 209 ? 16.545 5.204 -19.568 1.00 92.50 209 VAL A N 1
ATOM 1643 C CA . VAL A 1 209 ? 16.460 4.051 -20.464 1.00 92.50 209 VAL A CA 1
ATOM 1644 C C . VAL A 1 209 ? 16.370 4.539 -21.905 1.00 92.50 209 VAL A C 1
ATOM 1646 O O . VAL A 1 209 ? 15.730 5.537 -22.213 1.00 92.50 209 VAL A O 1
ATOM 1649 N N . ASN A 1 210 ? 17.048 3.834 -22.807 1.00 90.06 210 ASN A N 1
ATOM 1650 C CA . ASN A 1 210 ? 17.117 4.172 -24.233 1.00 90.06 210 ASN A CA 1
ATOM 1651 C C . ASN A 1 210 ? 15.956 3.590 -25.058 1.00 90.06 210 ASN A C 1
ATOM 1653 O O . ASN A 1 210 ? 15.924 3.752 -26.276 1.00 90.06 210 ASN A O 1
ATOM 1657 N N . LYS A 1 211 ? 15.027 2.884 -24.409 1.00 88.62 211 LYS A N 1
ATOM 1658 C CA . LYS A 1 211 ? 13.844 2.282 -25.024 1.00 88.62 211 LYS A CA 1
ATOM 1659 C C . LYS A 1 211 ? 12.584 2.800 -24.329 1.00 88.62 211 LYS A C 1
ATOM 1661 O O . LYS A 1 211 ? 12.623 2.982 -23.111 1.00 88.62 211 LYS A O 1
ATOM 1666 N N . PRO A 1 212 ? 11.465 2.946 -25.059 1.00 87.50 212 PRO A N 1
ATOM 1667 C CA . PRO A 1 212 ? 10.196 3.408 -24.508 1.00 87.50 212 PRO A CA 1
ATOM 1668 C C . PRO A 1 212 ? 9.471 2.298 -23.733 1.00 87.50 212 PRO A C 1
ATOM 1670 O O . PRO A 1 212 ? 8.443 1.790 -24.169 1.00 87.50 212 PRO A O 1
ATOM 1673 N N . ILE A 1 213 ? 10.059 1.855 -22.618 1.00 87.69 213 ILE A N 1
ATOM 1674 C CA . ILE A 1 213 ? 9.568 0.718 -21.813 1.00 87.69 213 ILE A CA 1
ATOM 1675 C C . ILE A 1 213 ? 8.990 1.129 -20.456 1.00 87.69 213 ILE A C 1
ATOM 1677 O O . ILE A 1 213 ? 8.255 0.355 -19.846 1.00 87.69 213 ILE A O 1
ATOM 1681 N N . ALA A 1 214 ? 9.331 2.320 -19.962 1.00 91.00 214 ALA A N 1
ATOM 1682 C CA . ALA A 1 214 ? 8.788 2.854 -18.719 1.00 91.00 214 ALA A CA 1
ATOM 1683 C C . ALA A 1 214 ? 7.483 3.595 -19.010 1.00 91.00 214 ALA A C 1
ATOM 1685 O O . ALA A 1 214 ? 7.383 4.264 -20.029 1.00 91.00 214 ALA A O 1
ATOM 1686 N N . PHE A 1 215 ? 6.490 3.515 -18.126 1.00 91.25 215 PHE A N 1
ATOM 1687 C CA . PHE A 1 215 ? 5.216 4.209 -18.312 1.00 91.25 215 PHE A CA 1
ATOM 1688 C C . PHE A 1 215 ? 5.408 5.732 -18.347 1.00 91.25 215 PHE A C 1
ATOM 1690 O O . PHE A 1 215 ? 5.991 6.304 -17.427 1.00 91.25 215 PHE A O 1
ATOM 1697 N N . SER A 1 216 ? 4.865 6.395 -19.364 1.00 90.69 216 SER A N 1
ATOM 1698 C CA . SER A 1 216 ? 4.787 7.856 -19.456 1.00 90.69 216 SER A CA 1
ATOM 1699 C C . SER A 1 216 ? 3.332 8.272 -19.614 1.00 90.69 216 SER A C 1
ATOM 1701 O O . SER A 1 216 ? 2.621 7.757 -20.474 1.00 90.69 216 SER A O 1
ATOM 1703 N N . ILE A 1 217 ? 2.891 9.239 -18.804 1.00 87.69 217 ILE A N 1
ATOM 1704 C CA . ILE A 1 217 ? 1.519 9.752 -18.879 1.00 87.69 217 ILE A CA 1
ATOM 1705 C C . ILE A 1 217 ? 1.257 10.344 -20.266 1.00 87.69 217 ILE A C 1
ATOM 1707 O O . ILE A 1 217 ? 0.247 10.037 -20.890 1.00 87.69 217 ILE A O 1
ATOM 1711 N N . GLU A 1 218 ? 2.181 11.163 -20.754 1.00 87.94 218 GLU A N 1
ATOM 1712 C CA . GLU A 1 218 ? 2.060 11.906 -22.004 1.00 87.94 218 GLU A CA 1
ATOM 1713 C C . GLU A 1 218 ? 2.016 10.985 -23.232 1.00 87.94 218 GLU A C 1
ATOM 1715 O O . GLU A 1 218 ? 1.319 11.285 -24.200 1.00 87.94 218 GLU A O 1
ATOM 1720 N N . ARG A 1 219 ? 2.734 9.856 -23.189 1.00 90.44 219 ARG A N 1
ATOM 1721 C CA . ARG A 1 219 ? 2.782 8.884 -24.290 1.00 90.44 219 ARG A CA 1
ATOM 1722 C C . ARG A 1 219 ? 1.664 7.847 -24.216 1.00 90.44 219 ARG A C 1
ATOM 1724 O O . ARG A 1 219 ? 1.066 7.510 -25.235 1.00 90.44 219 ARG A O 1
ATOM 1731 N N . ASP A 1 220 ? 1.407 7.309 -23.028 1.00 91.69 220 ASP A N 1
ATOM 1732 C CA . ASP A 1 220 ? 0.660 6.059 -22.883 1.00 91.69 220 ASP A CA 1
ATOM 1733 C C . ASP A 1 220 ? -0.811 6.266 -22.492 1.00 91.69 220 ASP A C 1
ATOM 1735 O O . ASP A 1 220 ? -1.642 5.364 -22.664 1.00 91.69 220 ASP A O 1
ATOM 1739 N N . VAL A 1 221 ? -1.170 7.450 -21.987 1.00 92.50 221 VAL A N 1
ATOM 1740 C CA . VAL A 1 221 ? -2.560 7.807 -21.674 1.00 92.50 221 VAL A CA 1
ATOM 1741 C C . VAL A 1 221 ? -3.218 8.390 -22.923 1.00 92.50 221 VAL A C 1
ATOM 1743 O O . VAL A 1 221 ? -3.208 9.592 -23.168 1.00 92.50 221 VAL A O 1
ATOM 1746 N N . THR A 1 222 ? -3.815 7.511 -23.722 1.00 95.31 222 THR A N 1
ATOM 1747 C CA . THR A 1 222 ? -4.510 7.836 -24.972 1.00 95.31 222 THR A CA 1
ATOM 1748 C C . THR A 1 222 ? -5.992 7.492 -24.855 1.00 95.31 222 THR A C 1
ATOM 1750 O O . THR A 1 222 ? -6.395 6.712 -23.990 1.00 95.31 222 THR A O 1
ATOM 1753 N N . SER A 1 223 ? -6.831 7.999 -25.762 1.00 96.06 223 SER A N 1
ATOM 1754 C CA . SER A 1 223 ? -8.254 7.622 -25.800 1.00 96.06 223 SER A CA 1
ATOM 1755 C C . SER A 1 223 ? -8.453 6.107 -25.929 1.00 96.06 223 SER A C 1
ATOM 1757 O O . SER A 1 223 ? -9.393 5.560 -25.358 1.00 96.06 223 SER A O 1
ATOM 1759 N N . VAL A 1 224 ? -7.546 5.420 -26.634 1.00 95.12 224 VAL A N 1
ATOM 1760 C CA . VAL A 1 224 ? -7.580 3.961 -26.806 1.00 95.12 224 VAL A CA 1
ATOM 1761 C C . VAL A 1 224 ? -7.226 3.243 -25.506 1.00 95.12 224 VAL A C 1
ATOM 1763 O O . VAL A 1 224 ? -7.958 2.343 -25.101 1.00 95.12 224 VAL A O 1
ATOM 1766 N N . SER A 1 225 ? -6.151 3.637 -24.812 1.00 95.12 225 SER A N 1
ATOM 1767 C CA . SER A 1 225 ? -5.785 2.985 -23.545 1.00 95.12 225 SER A CA 1
ATOM 1768 C C . SER A 1 225 ? -6.824 3.239 -22.450 1.00 95.12 225 SER A C 1
ATOM 1770 O O . SER A 1 225 ? -7.147 2.326 -21.688 1.00 95.12 225 SER A O 1
ATOM 1772 N N . VAL A 1 226 ? -7.436 4.427 -22.435 1.00 96.12 226 VAL A N 1
ATOM 1773 C CA . VAL A 1 226 ? -8.584 4.742 -21.575 1.00 96.12 226 VAL A CA 1
ATOM 1774 C C . VAL A 1 226 ? -9.793 3.869 -21.918 1.00 96.12 226 VAL A C 1
ATOM 1776 O O . VAL A 1 226 ? -10.399 3.299 -21.011 1.00 96.12 226 VAL A O 1
ATOM 1779 N N . ALA A 1 227 ? -10.137 3.713 -23.199 1.00 96.25 227 ALA A N 1
ATOM 1780 C CA . ALA A 1 227 ? -11.252 2.865 -23.619 1.00 96.25 227 ALA A CA 1
ATOM 1781 C C . ALA A 1 227 ? -11.029 1.389 -23.245 1.00 96.25 227 ALA A C 1
ATOM 1783 O O . ALA A 1 227 ? -11.917 0.769 -22.657 1.00 96.25 227 ALA A O 1
ATOM 1784 N N . ASN A 1 228 ? -9.831 0.849 -23.495 1.00 95.06 228 ASN A N 1
ATOM 1785 C CA . ASN A 1 228 ? -9.460 -0.518 -23.114 1.00 95.06 228 ASN A CA 1
ATOM 1786 C C . ASN A 1 228 ? -9.589 -0.736 -21.601 1.00 95.06 228 ASN A C 1
ATOM 1788 O O . ASN A 1 228 ? -10.145 -1.740 -21.153 1.00 95.06 228 ASN A O 1
ATOM 1792 N N . PHE A 1 229 ? -9.154 0.234 -20.798 1.00 95.19 229 PHE A N 1
ATOM 1793 C CA . PHE A 1 229 ? -9.295 0.161 -19.349 1.00 95.19 229 PHE A CA 1
ATOM 1794 C C . PHE A 1 229 ? -10.758 0.221 -18.891 1.00 95.19 229 PHE A C 1
ATOM 1796 O O . PHE A 1 229 ? -11.180 -0.568 -18.045 1.00 95.19 229 PHE A O 1
ATOM 1803 N N . LEU A 1 230 ? -11.549 1.153 -19.429 1.00 95.06 230 LEU A N 1
ATOM 1804 C CA . LEU A 1 230 ? -12.930 1.361 -18.992 1.00 95.06 230 LEU A CA 1
ATOM 1805 C C . LEU A 1 230 ? -13.865 0.227 -19.420 1.00 95.06 230 LEU A C 1
ATOM 1807 O O . LEU A 1 230 ? -14.710 -0.170 -18.622 1.00 95.06 230 LEU A O 1
ATOM 1811 N N . VAL A 1 231 ? -13.710 -0.282 -20.644 1.00 94.19 231 VAL A N 1
ATOM 1812 C CA . VAL A 1 231 ? -14.604 -1.293 -21.227 1.00 94.19 231 VAL A CA 1
ATOM 1813 C C . VAL A 1 231 ? -14.151 -2.708 -20.884 1.00 94.19 231 VAL A C 1
ATOM 1815 O O . VAL A 1 231 ? -14.977 -3.545 -20.532 1.00 94.19 231 VAL A O 1
ATOM 1818 N N . GLN A 1 232 ? -12.850 -2.988 -20.985 1.00 92.50 232 GLN A N 1
ATOM 1819 C CA . GLN A 1 232 ? -12.319 -4.349 -20.862 1.00 92.50 232 GLN A CA 1
ATOM 1820 C C . GLN A 1 232 ? -11.551 -4.588 -19.559 1.00 92.50 232 GLN A C 1
ATOM 1822 O O . GLN A 1 232 ? -11.254 -5.739 -19.241 1.00 92.50 232 GLN A O 1
ATOM 1827 N N . GLY A 1 233 ? -11.206 -3.537 -18.806 1.00 92.56 233 GLY A N 1
ATOM 1828 C CA . GLY A 1 233 ? -10.315 -3.676 -17.654 1.00 92.56 233 GLY A CA 1
ATOM 1829 C C . GLY A 1 233 ? -8.909 -4.102 -18.073 1.00 92.56 233 GLY A C 1
ATOM 1830 O O . GLY A 1 233 ? -8.297 -4.947 -17.424 1.00 92.56 233 GLY A O 1
ATOM 1831 N N . ARG A 1 234 ? -8.429 -3.576 -19.202 1.00 91.88 234 ARG A N 1
ATOM 1832 C CA . ARG A 1 234 ? -7.186 -4.003 -19.849 1.00 91.88 234 ARG A CA 1
ATOM 1833 C C . ARG A 1 234 ? -6.229 -2.850 -20.116 1.00 91.88 234 ARG A C 1
ATOM 1835 O O . ARG A 1 234 ? -6.628 -1.685 -20.142 1.00 91.88 234 ARG A O 1
ATOM 1842 N N . GLY A 1 235 ? -4.970 -3.197 -20.356 1.00 91.50 235 GLY A N 1
ATOM 1843 C CA . GLY A 1 235 ? -3.921 -2.271 -20.773 1.00 91.50 235 GLY A CA 1
ATOM 1844 C C . GLY A 1 235 ? -3.204 -1.523 -19.645 1.00 91.50 235 GLY A C 1
ATOM 1845 O O . GLY A 1 235 ? -3.348 -1.799 -18.460 1.00 91.50 235 GLY A O 1
ATOM 1846 N N . ILE A 1 236 ? -2.394 -0.542 -20.041 1.00 91.31 236 ILE A N 1
ATOM 1847 C CA . ILE A 1 236 ? -1.383 0.107 -19.192 1.00 91.31 236 ILE A CA 1
ATOM 1848 C C . ILE A 1 236 ? -1.925 0.826 -17.945 1.00 91.31 236 ILE A C 1
ATOM 1850 O O . ILE A 1 236 ? -1.200 1.029 -16.977 1.00 91.31 236 ILE A O 1
ATOM 1854 N N . LEU A 1 237 ? -3.216 1.159 -17.929 1.00 92.94 237 LEU A N 1
ATOM 1855 C CA . LEU A 1 237 ? -3.876 1.834 -16.808 1.00 92.94 237 LEU A CA 1
ATOM 1856 C C . LEU A 1 237 ? -4.327 0.878 -15.689 1.00 92.94 237 LEU A C 1
ATOM 1858 O O . LEU A 1 237 ? -4.862 1.332 -14.679 1.00 92.94 237 LEU A O 1
ATOM 1862 N N . THR A 1 238 ? -4.135 -0.437 -15.842 1.00 91.88 238 THR A N 1
ATOM 1863 C CA . THR A 1 238 ? -4.507 -1.422 -14.810 1.00 91.88 238 THR A CA 1
ATOM 1864 C C . THR A 1 238 ? -3.473 -1.554 -13.687 1.00 91.88 238 THR A C 1
ATOM 1866 O O . THR A 1 238 ? -3.747 -2.210 -12.685 1.00 91.88 238 THR A O 1
ATOM 1869 N N . THR A 1 239 ? -2.276 -0.979 -13.845 1.00 87.44 239 THR A N 1
ATOM 1870 C CA . THR A 1 239 ? -1.186 -1.016 -12.851 1.00 87.44 239 THR A CA 1
ATOM 1871 C C . THR A 1 239 ? -1.052 0.319 -12.110 1.00 87.44 239 THR A C 1
ATOM 1873 O O . THR A 1 239 ? -1.485 1.363 -12.590 1.00 87.44 239 THR A O 1
ATOM 1876 N N . SER A 1 240 ? -0.419 0.306 -10.933 1.00 83.62 240 SER A N 1
ATOM 1877 C CA . SER A 1 240 ? -0.023 1.523 -10.210 1.00 83.62 240 SER A CA 1
ATOM 1878 C C . SER A 1 240 ? 1.288 2.145 -10.708 1.00 83.62 240 SER A C 1
ATOM 1880 O O . SER A 1 240 ? 1.692 3.175 -10.174 1.00 83.62 240 SER A O 1
ATOM 1882 N N . GLY A 1 241 ? 1.981 1.513 -11.662 1.00 87.81 241 GLY A N 1
ATOM 1883 C CA . GLY A 1 241 ? 3.304 1.941 -12.137 1.00 87.81 241 GLY A CA 1
ATOM 1884 C C . GLY A 1 241 ? 4.483 1.366 -11.340 1.00 87.81 241 GLY A C 1
ATOM 1885 O O . GLY A 1 241 ? 5.636 1.599 -11.693 1.00 87.81 241 GLY A O 1
ATOM 1886 N N . THR A 1 242 ? 4.222 0.578 -10.293 1.00 92.69 242 THR A N 1
ATOM 1887 C CA . THR A 1 242 ? 5.254 -0.190 -9.577 1.00 92.69 242 THR A CA 1
ATOM 1888 C C . THR A 1 242 ? 5.327 -1.602 -10.149 1.00 92.69 242 THR A C 1
ATOM 1890 O O . THR A 1 242 ? 4.420 -2.396 -9.941 1.00 92.69 242 THR A O 1
ATOM 1893 N N . ASN A 1 243 ? 6.358 -1.936 -10.913 1.00 93.94 243 ASN A N 1
ATOM 1894 C CA . ASN A 1 243 ? 6.310 -3.133 -11.758 1.00 93.94 243 ASN A CA 1
ATOM 1895 C C . ASN A 1 243 ? 6.860 -4.399 -11.093 1.00 93.94 243 ASN A C 1
ATOM 1897 O O . ASN A 1 243 ? 6.363 -5.498 -11.331 1.00 93.94 243 ASN A O 1
ATOM 1901 N N . ALA A 1 244 ? 7.885 -4.240 -10.266 1.00 95.81 244 ALA A N 1
ATOM 1902 C CA . ALA A 1 244 ? 8.543 -5.324 -9.558 1.00 95.81 244 ALA A CA 1
ATOM 1903 C C . ALA A 1 244 ? 9.035 -4.824 -8.208 1.00 95.81 244 ALA A C 1
ATOM 1905 O O . ALA A 1 244 ? 9.137 -3.617 -7.968 1.00 95.81 244 ALA A O 1
ATOM 1906 N N . MET A 1 245 ? 9.348 -5.758 -7.330 1.00 96.12 245 MET A N 1
ATOM 1907 C CA . MET A 1 245 ? 9.952 -5.457 -6.049 1.00 96.12 245 MET A CA 1
ATOM 1908 C C . MET A 1 245 ? 10.857 -6.606 -5.613 1.00 96.12 245 MET A C 1
ATOM 1910 O O . MET A 1 245 ? 10.770 -7.714 -6.141 1.00 96.12 245 MET A O 1
ATOM 1914 N N . GLY A 1 246 ? 11.717 -6.331 -4.646 1.00 95.50 246 GLY A N 1
ATOM 1915 C CA . GLY A 1 246 ? 12.577 -7.325 -4.036 1.00 95.50 246 GLY A CA 1
ATOM 1916 C C . GLY A 1 246 ? 12.813 -7.037 -2.571 1.00 95.50 246 GLY A C 1
ATOM 1917 O O . GLY A 1 246 ? 12.667 -5.906 -2.097 1.00 95.50 246 GLY A O 1
ATOM 1918 N N . PHE A 1 247 ? 13.182 -8.094 -1.871 1.00 94.19 247 PHE A N 1
ATOM 1919 C CA . PHE A 1 247 ? 13.477 -8.080 -0.452 1.00 94.19 247 PHE A CA 1
ATOM 1920 C C . PHE A 1 247 ? 14.760 -8.860 -0.219 1.00 94.19 247 PHE A C 1
ATOM 1922 O O . PHE A 1 247 ? 14.922 -9.970 -0.729 1.00 94.19 247 PHE A O 1
ATOM 1929 N N . PHE A 1 248 ? 15.656 -8.279 0.565 1.00 92.81 248 PHE A N 1
ATOM 1930 C CA . PHE A 1 248 ? 16.910 -8.909 0.953 1.00 92.81 248 PHE A CA 1
ATOM 1931 C C . PHE A 1 248 ? 17.437 -8.289 2.248 1.00 92.81 248 PHE A C 1
ATOM 1933 O O . PHE A 1 248 ? 17.015 -7.204 2.666 1.00 92.81 248 PHE A O 1
ATOM 1940 N N . ALA A 1 249 ? 18.334 -9.005 2.909 1.00 91.00 249 ALA A N 1
ATOM 1941 C CA . ALA A 1 249 ? 19.058 -8.542 4.071 1.00 91.00 249 ALA A CA 1
ATOM 1942 C C . ALA A 1 249 ? 20.319 -7.788 3.633 1.00 91.00 249 ALA A C 1
ATOM 1944 O O . ALA A 1 249 ? 21.130 -8.264 2.835 1.00 91.00 249 ALA A O 1
ATOM 1945 N N . SER A 1 250 ? 20.502 -6.593 4.181 1.00 90.88 250 SER A N 1
ATOM 1946 C CA . SER A 1 250 ? 21.714 -5.809 4.011 1.00 90.88 250 SER A CA 1
ATOM 1947 C C . SER A 1 250 ? 22.910 -6.526 4.637 1.00 90.88 250 SER A C 1
ATOM 1949 O O . SER A 1 250 ? 22.781 -7.269 5.615 1.00 90.88 250 SER A O 1
ATOM 1951 N N . GLU A 1 251 ? 24.115 -6.229 4.147 1.00 89.75 251 GLU A N 1
ATOM 1952 C CA . GLU A 1 251 ? 25.357 -6.680 4.791 1.00 89.75 251 GLU A CA 1
ATOM 1953 C C . GLU A 1 251 ? 25.395 -6.296 6.274 1.00 89.75 251 GLU A C 1
ATOM 1955 O O . GLU A 1 251 ? 25.919 -7.030 7.109 1.00 89.75 251 GLU A O 1
ATOM 1960 N N . HIS A 1 252 ? 24.781 -5.165 6.624 1.00 87.31 252 HIS A N 1
ATOM 1961 C CA . HIS A 1 252 ? 24.721 -4.677 7.990 1.00 87.31 252 HIS A CA 1
ATOM 1962 C C . HIS A 1 252 ? 23.786 -5.515 8.879 1.00 87.31 252 HIS A C 1
ATOM 1964 O O . HIS A 1 252 ? 24.102 -5.749 10.047 1.00 87.31 252 HIS A O 1
ATOM 1970 N N . ALA A 1 253 ? 22.658 -5.997 8.350 1.00 85.19 253 ALA A N 1
ATOM 1971 C CA . ALA A 1 253 ? 21.794 -6.957 9.037 1.00 85.19 253 ALA A CA 1
ATOM 1972 C C . ALA A 1 253 ? 22.491 -8.314 9.205 1.00 85.19 253 ALA A C 1
ATOM 1974 O O . ALA A 1 253 ? 22.516 -8.858 10.317 1.00 85.19 253 ALA A O 1
ATOM 1975 N N . LYS A 1 254 ? 23.140 -8.810 8.144 1.00 88.00 254 LYS A N 1
ATOM 1976 C CA . LYS A 1 254 ? 23.900 -10.070 8.160 1.00 88.00 254 LYS A CA 1
ATOM 1977 C C . LYS A 1 254 ? 25.044 -10.022 9.181 1.00 88.00 254 LYS A C 1
ATOM 1979 O O . LYS A 1 254 ? 25.130 -10.892 10.046 1.00 88.00 254 LYS A O 1
ATOM 1984 N N . ALA A 1 255 ? 25.839 -8.949 9.187 1.00 87.50 255 ALA A N 1
ATOM 1985 C CA . ALA A 1 255 ? 26.931 -8.734 10.145 1.00 87.50 255 ALA A CA 1
ATOM 1986 C C . ALA A 1 255 ? 26.460 -8.650 11.610 1.00 87.50 255 ALA A C 1
ATOM 1988 O O . ALA A 1 255 ? 27.206 -8.983 12.528 1.00 87.50 255 ALA A O 1
ATOM 1989 N N . ARG A 1 256 ? 25.209 -8.237 11.849 1.00 84.31 256 ARG A N 1
ATOM 1990 C CA . ARG A 1 256 ? 24.583 -8.218 13.183 1.00 84.31 256 ARG A CA 1
ATOM 1991 C C . ARG A 1 256 ? 23.992 -9.570 13.600 1.00 84.31 256 ARG A C 1
ATOM 1993 O O . ARG A 1 256 ? 23.362 -9.646 14.656 1.00 84.31 256 ARG A O 1
ATOM 2000 N N . GLY A 1 257 ? 24.165 -10.618 12.796 1.00 83.50 257 GLY A N 1
ATOM 2001 C CA . GLY A 1 257 ? 23.644 -11.956 13.073 1.00 83.50 257 GLY A CA 1
ATOM 2002 C C . GLY A 1 257 ? 22.127 -12.070 12.906 1.00 83.50 257 GLY A C 1
ATOM 2003 O O . GLY A 1 257 ? 21.509 -12.876 13.597 1.00 83.50 257 GLY A O 1
ATOM 2004 N N . GLN A 1 258 ? 21.522 -11.256 12.032 1.00 76.62 258 GLN A N 1
ATOM 2005 C CA . GLN A 1 258 ? 20.085 -11.314 11.718 1.00 76.62 258 GLN A CA 1
ATOM 2006 C C . GLN A 1 258 ? 19.755 -12.265 10.553 1.00 76.62 258 GLN A C 1
ATOM 2008 O O . GLN A 1 258 ? 18.617 -12.288 10.090 1.00 76.62 258 GLN A O 1
ATOM 2013 N N . GLY A 1 259 ? 20.745 -13.027 10.073 1.00 81.50 259 GLY A N 1
ATOM 2014 C CA . GLY A 1 259 ? 20.587 -13.960 8.959 1.00 81.50 259 GLY A CA 1
ATOM 2015 C C . GLY A 1 259 ? 20.073 -13.277 7.693 1.00 81.50 259 GLY A C 1
ATOM 2016 O O . GLY A 1 259 ? 20.410 -12.126 7.419 1.00 81.50 259 GLY A O 1
ATOM 2017 N N . ASP A 1 260 ? 19.225 -13.995 6.962 1.00 82.00 260 ASP A N 1
ATOM 2018 C CA . ASP A 1 260 ? 18.640 -13.552 5.693 1.00 82.00 260 ASP A CA 1
ATOM 2019 C C . ASP A 1 260 ? 17.261 -12.893 5.874 1.00 82.00 260 ASP A C 1
ATOM 2021 O O . ASP A 1 260 ? 16.494 -12.749 4.924 1.00 82.00 260 ASP A O 1
ATOM 2025 N N . TRP A 1 261 ? 16.909 -12.494 7.102 1.00 79.88 261 TRP A N 1
ATOM 2026 C CA . TRP A 1 261 ? 15.654 -11.791 7.348 1.00 79.88 261 TRP A CA 1
ATOM 2027 C C . TRP A 1 261 ? 15.725 -10.374 6.750 1.00 79.88 261 TRP A C 1
ATOM 2029 O O . TRP A 1 261 ? 16.633 -9.607 7.086 1.00 79.88 261 TRP A O 1
ATOM 2039 N N . PRO A 1 262 ? 14.791 -9.966 5.878 1.00 86.56 262 PRO A N 1
ATOM 2040 C CA . PRO A 1 262 ? 14.985 -8.787 5.048 1.00 86.56 262 PRO A CA 1
ATOM 2041 C C . PRO A 1 262 ? 14.815 -7.505 5.869 1.00 86.56 262 PRO A C 1
ATOM 2043 O O . PRO A 1 262 ? 13.841 -7.325 6.601 1.00 86.56 262 PRO A O 1
ATOM 2046 N N . ASP A 1 263 ? 15.774 -6.589 5.778 1.00 87.88 263 ASP A N 1
ATOM 2047 C CA . ASP A 1 263 ? 15.670 -5.207 6.272 1.00 87.88 263 ASP A CA 1
ATOM 2048 C C . ASP A 1 263 ? 15.594 -4.182 5.138 1.00 87.88 263 ASP A C 1
ATOM 2050 O O . ASP A 1 263 ? 15.286 -3.017 5.401 1.00 87.88 263 ASP A O 1
ATOM 2054 N N . VAL A 1 264 ? 15.808 -4.607 3.891 1.00 92.50 264 VAL A N 1
ATOM 2055 C CA . VAL A 1 264 ? 15.710 -3.760 2.705 1.00 92.50 264 VAL A CA 1
ATOM 2056 C C . VAL A 1 264 ? 14.596 -4.267 1.799 1.00 92.50 264 VAL A C 1
ATOM 2058 O O . VAL A 1 264 ? 14.538 -5.441 1.436 1.00 92.50 264 VAL A O 1
ATOM 2061 N N . GLN A 1 265 ? 13.723 -3.344 1.411 1.00 95.00 265 GLN A N 1
ATOM 2062 C CA . GLN A 1 265 ? 12.745 -3.520 0.351 1.00 95.00 265 GLN A CA 1
ATOM 2063 C C . GLN A 1 265 ? 13.100 -2.567 -0.788 1.00 95.00 265 GLN A C 1
ATOM 2065 O O . GLN A 1 265 ? 13.185 -1.358 -0.577 1.00 95.00 265 GLN A O 1
ATOM 2070 N N . ILE A 1 266 ? 13.263 -3.087 -2.000 1.00 95.75 266 ILE A N 1
ATOM 2071 C CA . ILE A 1 266 ? 13.420 -2.264 -3.201 1.00 95.75 266 ILE A CA 1
ATOM 2072 C C . ILE A 1 266 ? 12.185 -2.423 -4.074 1.00 95.75 266 ILE A C 1
ATOM 2074 O O . ILE A 1 266 ? 11.755 -3.537 -4.351 1.00 95.75 266 ILE A O 1
ATOM 2078 N N . ILE A 1 267 ? 11.609 -1.309 -4.513 1.00 96.25 267 ILE A N 1
ATOM 2079 C CA . ILE A 1 267 ? 10.446 -1.279 -5.398 1.00 96.25 267 ILE A CA 1
ATOM 2080 C C . ILE A 1 267 ? 10.846 -0.555 -6.676 1.00 96.25 267 ILE A C 1
ATOM 2082 O O . ILE A 1 267 ? 11.313 0.585 -6.641 1.00 96.25 267 ILE A O 1
ATOM 2086 N N . LEU A 1 268 ? 10.620 -1.198 -7.815 1.00 96.81 268 LEU A N 1
ATOM 2087 C CA . LEU A 1 268 ? 10.749 -0.562 -9.112 1.00 96.81 268 LEU A CA 1
ATOM 2088 C C . LEU A 1 268 ? 9.488 0.246 -9.410 1.00 96.81 268 LEU A C 1
ATOM 2090 O O . LEU A 1 268 ? 8.429 -0.328 -9.668 1.00 96.81 268 LEU A O 1
ATOM 2094 N N . ALA A 1 269 ? 9.620 1.567 -9.459 1.00 94.81 269 ALA A N 1
ATOM 2095 C CA . ALA A 1 269 ? 8.629 2.451 -10.054 1.00 94.81 269 ALA A CA 1
ATOM 2096 C C . ALA A 1 269 ? 9.008 2.697 -11.522 1.00 94.81 269 ALA A C 1
ATOM 2098 O O . ALA A 1 269 ? 9.796 3.590 -11.837 1.00 94.81 269 ALA A O 1
ATOM 2099 N N . GLY A 1 270 ? 8.449 1.887 -12.424 1.00 93.75 270 GLY A N 1
ATOM 2100 C CA . GLY A 1 270 ? 8.669 1.972 -13.870 1.00 93.75 270 GLY A CA 1
ATOM 2101 C C . GLY A 1 270 ? 7.858 3.094 -14.508 1.00 93.75 270 GLY A C 1
ATOM 2102 O O . GLY A 1 270 ? 7.116 2.858 -15.457 1.00 93.75 270 GLY A O 1
ATOM 2103 N N . VAL A 1 271 ? 7.965 4.297 -13.946 1.00 91.94 271 VAL A N 1
ATOM 2104 C CA . VAL A 1 271 ? 7.275 5.510 -14.388 1.00 91.94 271 VAL A CA 1
ATOM 2105 C C . VAL A 1 271 ? 8.319 6.563 -14.729 1.00 91.94 271 VAL A C 1
ATOM 2107 O O . VAL A 1 271 ? 9.196 6.862 -13.916 1.00 91.94 271 VAL A O 1
ATOM 2110 N N . SER A 1 272 ? 8.201 7.130 -15.924 1.00 93.12 272 SER A N 1
ATOM 2111 C CA . SER A 1 272 ? 9.034 8.229 -16.395 1.00 93.12 272 SER A CA 1
ATOM 2112 C C . SER A 1 272 ? 8.614 9.555 -15.783 1.00 93.12 272 SER A C 1
ATOM 2114 O O . SER A 1 272 ? 7.442 9.799 -15.483 1.00 93.12 272 SER A O 1
ATOM 2116 N N . VAL A 1 273 ? 9.589 10.445 -15.630 1.00 91.75 273 VAL A N 1
ATOM 2117 C CA . VAL A 1 273 ? 9.345 11.813 -15.178 1.00 91.75 273 VAL A CA 1
ATOM 2118 C C . VAL A 1 273 ? 8.640 12.595 -16.293 1.00 91.75 273 VAL A C 1
ATOM 2120 O O . VAL A 1 273 ? 9.263 13.021 -17.264 1.00 91.75 273 VAL A O 1
ATOM 2123 N N . GLY A 1 274 ? 7.332 12.789 -16.136 1.00 87.62 274 GLY A N 1
ATOM 2124 C CA . GLY A 1 274 ? 6.516 13.675 -16.973 1.00 87.62 274 GLY A CA 1
ATOM 2125 C C . GLY A 1 274 ? 6.538 15.138 -16.516 1.00 87.62 274 GLY A C 1
ATOM 2126 O O . GLY A 1 274 ? 7.142 15.486 -15.496 1.00 87.62 274 GLY A O 1
ATOM 2127 N N . GLU A 1 275 ? 5.819 16.005 -17.229 1.00 86.19 275 GLU A N 1
ATOM 2128 C CA . GLU A 1 275 ? 5.800 17.456 -16.966 1.00 86.19 275 GLU A CA 1
ATOM 2129 C C . GLU A 1 275 ? 5.251 17.793 -15.571 1.00 86.19 275 GLU A C 1
ATOM 2131 O O . GLU A 1 275 ? 5.763 18.664 -14.864 1.00 86.19 275 GLU A O 1
ATOM 2136 N N . ASN A 1 276 ? 4.211 17.071 -15.142 1.00 86.81 276 ASN A N 1
ATOM 2137 C CA . ASN A 1 276 ? 3.542 17.300 -13.859 1.00 86.81 276 ASN A CA 1
ATOM 2138 C C . ASN A 1 276 ? 4.119 16.466 -12.704 1.00 86.81 276 ASN A C 1
ATOM 2140 O O . ASN A 1 276 ? 3.717 16.656 -11.553 1.00 86.81 276 ASN A O 1
ATOM 2144 N N . PHE A 1 277 ? 5.096 15.594 -12.973 1.00 88.19 277 PHE A N 1
ATOM 2145 C CA . PHE A 1 277 ? 5.581 14.606 -12.008 1.00 88.19 277 PHE A CA 1
ATOM 2146 C C . PHE A 1 277 ? 6.089 15.251 -10.708 1.00 88.19 277 PHE A C 1
ATOM 2148 O O . PHE A 1 277 ? 5.675 14.878 -9.610 1.00 88.19 277 PHE A O 1
ATOM 2155 N N . ALA A 1 278 ? 6.910 16.303 -10.817 1.00 89.56 278 ALA A N 1
ATOM 2156 C CA . ALA A 1 278 ? 7.437 17.033 -9.661 1.00 89.56 278 ALA A CA 1
ATOM 2157 C C . ALA A 1 278 ? 6.339 17.673 -8.797 1.00 89.56 278 ALA A C 1
ATOM 2159 O O . ALA A 1 278 ? 6.440 17.709 -7.569 1.00 89.56 278 ALA A O 1
ATOM 2160 N N . LYS A 1 279 ? 5.281 18.184 -9.432 1.00 89.94 279 LYS A N 1
ATOM 2161 C CA . LYS A 1 279 ? 4.152 18.829 -8.759 1.00 89.94 279 LYS A CA 1
ATOM 2162 C C . LYS A 1 279 ? 3.291 17.811 -8.020 1.00 89.94 279 LYS A C 1
ATOM 2164 O O . LYS A 1 279 ? 2.924 18.062 -6.870 1.00 89.94 279 LYS A O 1
ATOM 2169 N N . ASP A 1 280 ? 2.993 16.686 -8.657 1.00 87.81 280 ASP A N 1
ATOM 2170 C CA . ASP A 1 280 ? 2.175 15.630 -8.063 1.00 87.81 280 ASP A CA 1
ATOM 2171 C C . ASP A 1 280 ? 2.908 14.961 -6.901 1.00 87.81 280 ASP A C 1
ATOM 2173 O O . ASP A 1 280 ? 2.341 14.799 -5.818 1.00 87.81 280 ASP A O 1
ATOM 2177 N N . PHE A 1 281 ? 4.207 14.707 -7.064 1.00 87.94 281 PHE A N 1
ATOM 2178 C CA . PHE A 1 281 ? 5.054 14.188 -5.997 1.00 87.94 281 PHE A CA 1
ATOM 2179 C C . PHE A 1 281 ? 5.172 15.168 -4.821 1.00 87.94 281 PHE A C 1
ATOM 2181 O O . PHE A 1 281 ? 4.987 14.784 -3.666 1.00 87.94 281 PHE A O 1
ATOM 2188 N N . ALA A 1 282 ? 5.411 16.458 -5.089 1.00 89.06 282 ALA A N 1
ATOM 2189 C CA . ALA A 1 282 ? 5.458 17.492 -4.052 1.00 89.06 282 ALA A CA 1
ATOM 2190 C C . ALA A 1 282 ? 4.168 17.535 -3.224 1.00 89.06 282 ALA A C 1
ATOM 2192 O O . ALA A 1 282 ? 4.209 17.670 -2.001 1.00 89.06 282 ALA A O 1
ATOM 2193 N N . ARG A 1 283 ? 3.016 17.402 -3.890 1.00 88.56 283 ARG A N 1
ATOM 2194 C CA . ARG A 1 283 ? 1.707 17.377 -3.237 1.00 88.56 283 ARG A CA 1
ATOM 2195 C C . ARG A 1 283 ? 1.493 16.106 -2.416 1.00 88.56 283 ARG A C 1
ATOM 2197 O O . ARG A 1 283 ? 0.917 16.202 -1.337 1.00 88.56 283 ARG A O 1
ATOM 2204 N N . GLY A 1 284 ? 1.920 14.951 -2.925 1.00 82.88 284 GLY A N 1
ATOM 2205 C CA . GLY A 1 284 ? 1.753 13.658 -2.260 1.00 82.88 284 GLY A CA 1
ATOM 2206 C C . GLY A 1 284 ? 2.629 13.493 -1.018 1.00 82.88 284 GLY A C 1
ATOM 2207 O O . GLY A 1 284 ? 2.152 13.003 -0.001 1.00 82.88 284 GLY A O 1
ATOM 2208 N N . PHE A 1 285 ? 3.881 13.952 -1.082 1.00 83.31 285 PHE A N 1
ATOM 2209 C CA . PHE A 1 285 ? 4.895 13.710 -0.045 1.00 83.31 285 PHE A CA 1
ATOM 2210 C C . PHE A 1 285 ? 5.262 14.955 0.776 1.00 83.31 285 PHE A C 1
ATOM 2212 O O . PHE A 1 285 ? 6.185 14.918 1.582 1.00 83.31 285 PHE A O 1
ATOM 2219 N N . GLY A 1 286 ? 4.571 16.081 0.569 1.00 84.69 286 GLY A N 1
ATOM 2220 C CA . GLY A 1 286 ? 4.792 17.307 1.346 1.00 84.69 286 GLY A CA 1
ATOM 2221 C C . GLY A 1 286 ? 6.152 17.976 1.106 1.00 84.69 286 GLY A C 1
ATOM 2222 O O . GLY A 1 286 ? 6.617 18.755 1.937 1.00 84.69 286 GLY A O 1
ATOM 2223 N N . VAL A 1 287 ? 6.801 17.699 -0.028 1.00 87.31 287 VAL A N 1
ATOM 2224 C CA . VAL A 1 287 ? 8.115 18.257 -0.382 1.00 87.31 287 VAL A CA 1
ATOM 2225 C C . VAL A 1 287 ? 7.950 19.588 -1.119 1.00 87.31 287 VAL A C 1
ATOM 2227 O O . VAL A 1 287 ? 6.987 19.812 -1.853 1.00 87.31 287 VAL A O 1
ATOM 2230 N N . LYS A 1 288 ? 8.908 20.509 -0.963 1.00 90.81 288 LYS A N 1
ATOM 2231 C CA . LYS A 1 288 ? 8.894 21.794 -1.681 1.00 90.81 288 LYS A CA 1
ATOM 2232 C C . LYS A 1 288 ? 8.977 21.564 -3.193 1.00 90.81 288 LYS A C 1
ATOM 2234 O O . LYS A 1 288 ? 10.040 21.222 -3.703 1.00 90.81 288 LYS A O 1
ATOM 2239 N N . ARG A 1 289 ? 7.892 21.878 -3.909 1.00 92.06 289 ARG A N 1
ATOM 2240 C CA . ARG A 1 289 ? 7.775 21.743 -5.374 1.00 92.06 289 ARG A CA 1
ATOM 2241 C C . ARG A 1 289 ? 9.002 22.237 -6.146 1.00 92.06 289 ARG A C 1
ATOM 2243 O O . ARG A 1 289 ? 9.560 21.484 -6.930 1.00 92.06 289 ARG A O 1
ATOM 2250 N N . ARG A 1 290 ? 9.485 23.448 -5.839 1.00 93.00 290 ARG A N 1
ATOM 2251 C CA . ARG A 1 290 ? 10.655 24.063 -6.499 1.00 93.00 290 ARG A CA 1
ATOM 2252 C C . ARG A 1 290 ? 11.934 23.216 -6.443 1.00 93.00 290 ARG A C 1
ATOM 2254 O O . ARG A 1 290 ? 12.797 23.350 -7.302 1.00 93.00 290 ARG A O 1
ATOM 2261 N N . VAL A 1 291 ? 12.091 22.405 -5.393 1.00 91.56 291 VAL A N 1
ATOM 2262 C CA . VAL A 1 291 ? 13.260 21.533 -5.217 1.00 91.56 291 VAL A CA 1
ATOM 2263 C C . VAL A 1 291 ? 13.161 20.361 -6.186 1.00 91.56 291 VAL A C 1
ATOM 2265 O O . VAL A 1 291 ? 14.120 20.083 -6.896 1.00 91.56 291 VAL A O 1
ATOM 2268 N N . LEU A 1 292 ? 11.983 19.738 -6.268 1.00 91.50 292 LEU A N 1
ATOM 2269 C CA . LEU A 1 292 ? 11.732 18.613 -7.168 1.00 91.50 292 LEU A CA 1
ATOM 2270 C C . LEU A 1 292 ? 11.724 19.032 -8.638 1.00 91.50 292 LEU A C 1
ATOM 2272 O O . LEU A 1 292 ? 12.303 18.333 -9.457 1.00 91.50 292 LEU A O 1
ATOM 2276 N N . GLU A 1 293 ? 11.142 20.189 -8.969 1.00 92.75 293 GLU A N 1
ATOM 2277 C CA . GLU A 1 293 ? 11.180 20.746 -10.331 1.00 92.75 293 GLU A CA 1
ATOM 2278 C C . GLU A 1 293 ? 12.627 20.910 -10.805 1.00 92.75 293 GLU A C 1
ATOM 2280 O O . GLU A 1 293 ? 12.976 20.463 -11.892 1.00 92.75 293 GLU A O 1
ATOM 2285 N N . ARG A 1 294 ? 13.502 21.478 -9.963 1.00 91.88 294 ARG A N 1
ATOM 2286 C CA . ARG A 1 294 ? 14.928 21.622 -10.283 1.00 91.88 294 ARG A CA 1
ATOM 2287 C C . ARG A 1 294 ? 15.634 20.271 -10.396 1.00 91.88 294 ARG A C 1
ATOM 2289 O O . ARG A 1 294 ? 16.445 20.094 -11.298 1.00 91.88 294 ARG A O 1
ATOM 2296 N N . TYR A 1 295 ? 15.347 19.347 -9.482 1.00 91.19 295 TYR A N 1
ATOM 2297 C CA . TYR A 1 295 ? 15.974 18.028 -9.458 1.00 91.19 295 TYR A CA 1
ATOM 2298 C C . TYR A 1 295 ? 15.628 17.212 -10.708 1.00 91.19 295 TYR A C 1
ATOM 2300 O O . TYR A 1 295 ? 16.518 16.638 -11.323 1.00 91.19 295 TYR A O 1
ATOM 2308 N N . TRP A 1 296 ? 14.366 17.221 -11.137 1.00 93.06 296 TRP A N 1
ATOM 2309 C CA . TRP A 1 296 ? 13.866 16.375 -12.223 1.00 93.06 296 TRP A CA 1
ATOM 2310 C C . TRP A 1 296 ? 13.773 17.044 -13.598 1.00 93.06 296 TRP A C 1
ATOM 2312 O O . TRP A 1 296 ? 13.519 16.346 -14.576 1.00 93.06 296 TRP A O 1
ATOM 2322 N N . ALA A 1 297 ? 14.043 18.349 -13.715 1.00 92.19 297 ALA A N 1
ATOM 2323 C CA . ALA A 1 297 ? 13.979 19.077 -14.989 1.00 92.19 297 ALA A CA 1
ATOM 2324 C C . ALA A 1 297 ? 14.739 18.386 -16.137 1.00 92.19 297 ALA A C 1
ATOM 2326 O O . ALA A 1 297 ? 14.256 18.331 -17.262 1.00 92.19 297 ALA A O 1
ATOM 2327 N N . HIS A 1 298 ? 15.913 17.819 -15.850 1.00 92.19 298 HIS A N 1
ATOM 2328 C CA . HIS A 1 298 ? 16.774 17.172 -16.845 1.00 92.19 298 HIS A CA 1
ATOM 2329 C C . HIS A 1 298 ? 16.229 15.837 -17.395 1.00 92.19 298 HIS A C 1
ATOM 2331 O O . HIS A 1 298 ? 16.772 15.314 -18.379 1.00 92.19 298 HIS A O 1
ATOM 2337 N N . ALA A 1 299 ? 15.193 15.285 -16.754 1.00 92.38 299 ALA A N 1
ATOM 2338 C CA . ALA A 1 299 ? 14.588 13.999 -17.080 1.00 92.38 299 ALA A CA 1
ATOM 2339 C C . ALA A 1 299 ? 13.214 14.099 -17.753 1.00 92.38 299 ALA A C 1
ATOM 2341 O O . ALA A 1 299 ? 12.730 13.094 -18.268 1.00 92.38 299 ALA A O 1
ATOM 2342 N N . VAL A 1 300 ? 12.611 15.290 -17.784 1.00 91.62 300 VAL A N 1
ATOM 2343 C CA . VAL A 1 300 ? 11.315 15.511 -18.437 1.00 91.62 300 VAL A CA 1
ATOM 2344 C C . VAL A 1 300 ? 11.396 15.124 -19.915 1.00 91.62 300 VAL A C 1
ATOM 2346 O O . VAL A 1 300 ? 12.319 15.532 -20.622 1.00 91.62 300 VAL A O 1
ATOM 2349 N N . GLY A 1 301 ? 10.435 14.316 -20.370 1.00 86.00 301 GLY A N 1
ATOM 2350 C CA . GLY A 1 301 ? 10.345 13.853 -21.759 1.00 86.00 301 GLY A CA 1
ATOM 2351 C C . GLY A 1 301 ? 11.330 12.741 -22.135 1.00 86.00 301 GLY A C 1
ATOM 2352 O O . GLY A 1 301 ? 11.383 12.350 -23.299 1.00 86.00 301 GLY A O 1
ATOM 2353 N N . LYS A 1 302 ? 12.108 12.219 -21.178 1.00 91.31 302 LYS A N 1
ATOM 2354 C CA . LYS A 1 302 ? 12.995 11.069 -21.383 1.00 91.31 302 LYS A CA 1
ATOM 2355 C C . LYS A 1 302 ? 12.450 9.847 -20.660 1.00 91.31 302 LYS A C 1
ATOM 2357 O O . LYS A 1 302 ? 12.086 9.922 -19.483 1.00 91.31 302 LYS A O 1
ATOM 2362 N N . ASP A 1 303 ? 12.489 8.709 -21.342 1.00 92.62 303 ASP A N 1
ATOM 2363 C CA . ASP A 1 303 ? 12.190 7.428 -20.721 1.00 92.62 303 ASP A CA 1
ATOM 2364 C C . ASP A 1 303 ? 13.145 7.172 -19.551 1.00 92.62 303 ASP A C 1
ATOM 2366 O O . ASP A 1 303 ? 14.376 7.199 -19.666 1.00 92.62 303 ASP A O 1
ATOM 2370 N N . SER A 1 304 ? 12.547 6.985 -18.384 1.00 94.62 304 SER A N 1
ATOM 2371 C CA . SER A 1 304 ? 13.249 6.810 -17.124 1.00 94.62 304 SER A CA 1
ATOM 2372 C C . SER A 1 304 ? 12.413 6.022 -16.126 1.00 94.62 304 SER A C 1
ATOM 2374 O O . SER A 1 304 ? 11.205 5.859 -16.288 1.00 94.62 304 SER A O 1
ATOM 2376 N N . PHE A 1 305 ? 13.062 5.528 -15.080 1.00 94.81 305 PHE A N 1
ATOM 2377 C CA . PHE A 1 305 ? 12.397 4.896 -13.948 1.00 94.81 305 PHE A CA 1
ATOM 2378 C C . PHE A 1 305 ? 13.002 5.365 -12.625 1.00 94.81 305 PHE A C 1
ATOM 2380 O O . PHE A 1 305 ? 14.095 5.939 -12.577 1.00 94.81 305 PHE A O 1
ATOM 2387 N N . LEU A 1 306 ? 12.285 5.096 -11.538 1.00 94.69 306 LEU A N 1
ATOM 2388 C CA . LEU A 1 306 ? 12.723 5.354 -10.173 1.00 94.69 306 LEU A CA 1
ATOM 2389 C C . LEU A 1 306 ? 12.833 4.034 -9.412 1.00 94.69 306 LEU A C 1
ATOM 2391 O O . LEU A 1 306 ? 12.090 3.083 -9.661 1.00 94.69 306 LEU A O 1
ATOM 2395 N N . GLN A 1 307 ? 13.743 3.990 -8.448 1.00 95.56 307 GLN A N 1
ATOM 2396 C CA . GLN A 1 307 ? 13.806 2.911 -7.469 1.00 95.56 307 GLN A CA 1
ATOM 2397 C C . GLN A 1 307 ? 13.450 3.472 -6.103 1.00 95.56 307 GLN A C 1
ATOM 2399 O O . GLN A 1 307 ? 13.975 4.505 -5.698 1.00 95.56 307 GLN A O 1
ATOM 2404 N N . ILE A 1 308 ? 12.560 2.798 -5.391 1.00 95.00 308 ILE A N 1
ATOM 2405 C CA . ILE A 1 308 ? 12.191 3.162 -4.029 1.00 95.00 308 ILE A CA 1
ATOM 2406 C C . ILE A 1 308 ? 12.882 2.171 -3.109 1.00 95.00 308 ILE A C 1
ATOM 2408 O O . ILE A 1 308 ? 12.580 0.982 -3.154 1.00 95.00 308 ILE A O 1
ATOM 2412 N N . VAL A 1 309 ? 13.805 2.655 -2.289 1.00 95.19 309 VAL A N 1
ATOM 2413 C CA . VAL A 1 309 ? 14.488 1.846 -1.279 1.00 95.19 309 VAL A CA 1
ATOM 2414 C C . VAL A 1 309 ? 13.845 2.143 0.062 1.00 95.19 309 VAL A C 1
ATOM 2416 O O . VAL A 1 309 ? 13.942 3.263 0.560 1.00 95.19 309 VAL A O 1
ATOM 2419 N N . SER A 1 310 ? 13.172 1.150 0.625 1.00 92.69 310 SER A N 1
ATOM 2420 C CA . SER A 1 310 ? 12.440 1.253 1.885 1.00 92.69 310 SER A CA 1
ATOM 2421 C C . SER A 1 310 ? 13.103 0.382 2.942 1.00 92.69 310 SER A C 1
ATOM 2423 O O . SER A 1 310 ? 13.502 -0.753 2.673 1.00 92.69 310 SER A O 1
ATOM 2425 N N . LEU A 1 311 ? 13.213 0.908 4.158 1.00 88.69 311 LEU A N 1
ATOM 2426 C CA . LEU A 1 311 ? 13.679 0.137 5.304 1.00 88.69 311 LEU A CA 1
ATOM 2427 C C . LEU A 1 311 ? 12.524 -0.736 5.803 1.00 88.69 311 LEU A C 1
ATOM 2429 O O . LEU A 1 311 ? 11.545 -0.213 6.329 1.00 88.69 311 LEU A O 1
ATOM 2433 N N . GLY A 1 312 ? 12.641 -2.055 5.649 1.00 81.94 312 GLY A N 1
ATOM 2434 C CA . GLY A 1 312 ? 11.605 -3.014 6.048 1.00 81.94 312 GLY A CA 1
ATOM 2435 C C . GLY A 1 312 ? 11.533 -3.251 7.559 1.00 81.94 312 GLY A C 1
ATOM 2436 O O . GLY A 1 312 ? 10.532 -3.751 8.065 1.00 81.94 312 GLY A O 1
ATOM 2437 N N . ARG A 1 313 ? 12.591 -2.892 8.301 1.00 80.88 313 ARG A N 1
ATOM 2438 C CA . ARG A 1 313 ? 12.674 -3.054 9.764 1.00 80.88 313 ARG A CA 1
ATOM 2439 C C . ARG A 1 313 ? 13.240 -1.808 10.453 1.00 80.88 313 ARG A C 1
ATOM 2441 O O . ARG A 1 313 ? 14.323 -1.861 11.048 1.00 80.88 313 ARG A O 1
ATOM 2448 N N . PRO A 1 314 ? 12.546 -0.661 10.371 1.00 75.06 314 PRO A N 1
ATOM 2449 C CA . PRO A 1 314 ? 13.006 0.556 11.015 1.00 75.06 314 PRO A CA 1
ATOM 2450 C C . PRO A 1 314 ? 12.998 0.365 12.536 1.00 75.06 314 PRO A C 1
ATOM 2452 O O . PRO A 1 314 ? 12.005 -0.036 13.137 1.00 75.06 314 PRO A O 1
ATOM 2455 N N . ARG A 1 315 ? 14.132 0.652 13.182 1.00 69.94 315 ARG A N 1
ATOM 2456 C CA . ARG A 1 315 ? 14.236 0.628 14.654 1.00 69.94 315 ARG A CA 1
ATOM 2457 C C . ARG A 1 315 ? 13.674 1.889 15.304 1.00 69.94 315 ARG A C 1
ATOM 2459 O O . ARG A 1 315 ? 13.381 1.873 16.498 1.00 69.94 315 ARG A O 1
ATOM 2466 N N . GLN A 1 316 ? 13.559 2.968 14.531 1.00 63.09 316 GLN A N 1
ATOM 2467 C CA . GLN A 1 316 ? 13.006 4.232 14.991 1.00 63.09 316 GLN A CA 1
ATOM 2468 C C . GLN A 1 316 ? 11.525 4.051 15.321 1.00 63.09 316 GLN A C 1
ATOM 2470 O O . GLN A 1 316 ? 10.758 3.499 14.535 1.00 63.09 316 GLN A O 1
ATOM 2475 N N . ARG A 1 317 ? 11.149 4.495 16.518 1.00 69.12 317 ARG A N 1
ATOM 2476 C CA . ARG A 1 317 ? 9.778 4.488 17.021 1.00 69.12 317 ARG A CA 1
ATOM 2477 C C . ARG A 1 317 ? 9.459 5.905 17.439 1.00 69.12 317 ARG A C 1
ATOM 2479 O O . ARG A 1 317 ? 10.245 6.510 18.165 1.00 69.12 317 ARG A O 1
ATOM 2486 N N . GLU A 1 318 ? 8.325 6.413 16.990 1.00 61.66 318 GLU A N 1
ATOM 2487 C CA . GLU A 1 318 ? 7.917 7.780 17.294 1.00 61.66 318 GLU A CA 1
ATOM 2488 C C . GLU A 1 318 ? 6.735 7.809 18.261 1.00 61.66 318 GLU A C 1
ATOM 2490 O O . GLU A 1 318 ? 5.962 6.850 18.388 1.00 61.66 318 GLU A O 1
ATOM 2495 N N . LEU A 1 319 ? 6.636 8.927 18.977 1.00 53.47 319 LEU A N 1
ATOM 2496 C CA . LEU A 1 319 ? 5.484 9.277 19.788 1.00 53.47 319 LEU A CA 1
ATOM 2497 C C . LEU A 1 319 ? 4.506 10.057 18.910 1.00 53.47 319 LEU A C 1
ATOM 2499 O O . LEU A 1 319 ? 4.852 11.109 18.374 1.00 53.47 319 LEU A O 1
ATOM 2503 N N . TYR A 1 320 ? 3.278 9.567 18.788 1.00 54.75 320 TYR A N 1
ATOM 2504 C CA . TYR A 1 320 ? 2.203 10.332 18.179 1.00 54.75 320 TYR A CA 1
ATOM 2505 C C . TYR A 1 320 ? 1.679 11.379 19.168 1.00 54.75 320 TYR A C 1
ATOM 2507 O O . TYR A 1 320 ? 1.062 11.039 20.178 1.00 54.75 320 TYR A O 1
ATOM 2515 N N . ASP A 1 321 ? 1.884 12.657 18.855 1.00 53.53 321 ASP A N 1
ATOM 2516 C CA . ASP A 1 321 ? 1.318 13.772 19.612 1.00 53.53 321 ASP A CA 1
ATOM 2517 C C . ASP A 1 321 ? -0.035 14.188 19.014 1.00 53.53 321 ASP A C 1
ATOM 2519 O O . ASP A 1 321 ? -0.115 14.663 17.877 1.00 53.53 321 ASP A O 1
ATOM 2523 N N . SER A 1 322 ? -1.113 14.065 19.796 1.00 52.75 322 SER A N 1
ATOM 2524 C CA . SER A 1 322 ? -2.468 14.447 19.378 1.00 52.75 322 SER A CA 1
ATOM 2525 C C . SER A 1 322 ? -2.620 15.930 19.014 1.00 52.75 322 SER A C 1
ATOM 2527 O O . SER A 1 322 ? -3.625 16.294 18.404 1.00 52.75 322 SER A O 1
ATOM 2529 N N . ARG A 1 323 ? -1.654 16.786 19.381 1.00 53.34 323 ARG A N 1
ATOM 2530 C CA . ARG A 1 323 ? -1.610 18.218 19.037 1.00 53.34 323 ARG A CA 1
ATOM 2531 C C . ARG A 1 323 ? -1.195 18.486 17.587 1.00 53.34 323 ARG A C 1
ATOM 2533 O O . ARG A 1 323 ? -1.445 19.576 17.084 1.00 53.34 323 ARG A O 1
ATOM 2540 N N . THR A 1 324 ? -0.589 17.514 16.900 1.00 46.81 324 THR A N 1
ATOM 2541 C CA . THR A 1 324 ? -0.068 17.688 15.526 1.00 46.81 324 THR A CA 1
ATOM 2542 C C . THR A 1 324 ? -1.155 17.862 14.458 1.00 46.81 324 THR A C 1
ATOM 2544 O O . THR A 1 324 ? -0.872 18.355 13.366 1.00 46.81 324 THR A O 1
ATOM 2547 N N . PHE A 1 325 ? -2.414 17.547 14.771 1.00 44.50 325 PHE A N 1
ATOM 2548 C CA . PHE A 1 325 ? -3.566 17.878 13.934 1.00 44.50 325 PHE A CA 1
ATOM 2549 C C . PHE A 1 325 ? -4.253 19.149 14.449 1.00 44.50 325 PHE A C 1
ATOM 2551 O O . PHE A 1 325 ? -5.079 19.108 15.362 1.00 44.50 325 PHE A O 1
ATOM 2558 N N . ASP A 1 326 ? -3.927 20.290 13.834 1.00 41.22 326 ASP A N 1
ATOM 2559 C CA . ASP A 1 326 ? -4.598 21.567 14.089 1.00 41.22 326 ASP A CA 1
ATOM 2560 C C . ASP A 1 326 ? -6.089 21.488 13.708 1.00 41.22 326 ASP A C 1
ATOM 2562 O O . ASP A 1 326 ? -6.490 21.616 12.544 1.00 41.22 326 ASP A O 1
ATOM 2566 N N . TYR A 1 327 ? -6.929 21.299 14.725 1.00 40.75 327 TYR A N 1
ATOM 2567 C CA . TYR A 1 327 ? -8.385 21.273 14.608 1.00 40.75 327 TYR A CA 1
ATOM 2568 C C . TYR A 1 327 ? -8.963 22.566 14.005 1.00 40.75 327 TYR A C 1
ATOM 2570 O O . TYR A 1 327 ? -10.009 22.516 13.348 1.00 40.75 327 TYR A O 1
ATOM 2578 N N . LYS A 1 328 ? -8.298 23.723 14.171 1.00 37.44 328 LYS A N 1
ATOM 2579 C CA . LYS A 1 328 ? -8.811 25.013 13.676 1.00 37.44 328 LYS A CA 1
ATOM 2580 C C . LYS A 1 328 ? -8.782 25.088 12.149 1.00 37.44 328 LYS A C 1
ATOM 2582 O O . LYS A 1 328 ? -9.689 25.660 11.544 1.00 37.44 328 LYS A O 1
ATOM 2587 N N . ASN A 1 329 ? -7.803 24.455 11.503 1.00 32.84 329 ASN A N 1
ATOM 2588 C CA . ASN A 1 329 ? -7.671 24.483 10.044 1.00 32.84 329 ASN A CA 1
ATOM 2589 C C . ASN A 1 329 ? -8.581 23.479 9.311 1.00 32.84 329 ASN A C 1
ATOM 2591 O O . ASN A 1 329 ? -8.975 23.725 8.166 1.00 32.84 329 ASN A O 1
ATOM 2595 N N . LEU A 1 330 ? -8.967 22.375 9.960 1.00 35.50 330 LEU A N 1
ATOM 2596 C CA . LEU A 1 330 ? -9.864 21.365 9.381 1.00 35.50 330 LEU A CA 1
ATOM 2597 C C . LEU A 1 330 ? -11.324 21.832 9.324 1.00 35.50 330 LEU A C 1
ATOM 2599 O O . LEU A 1 330 ? -11.998 21.588 8.320 1.00 35.50 330 LEU A O 1
ATOM 2603 N N . GLN A 1 331 ? -11.797 22.572 10.334 1.00 33.16 331 GLN A N 1
ATOM 2604 C CA . GLN A 1 331 ? -13.128 23.188 10.274 1.00 33.16 331 GLN A CA 1
ATOM 2605 C C . GLN A 1 331 ? -13.210 24.288 9.202 1.00 33.16 331 GLN A C 1
ATOM 2607 O O . GLN A 1 331 ? -14.204 24.359 8.479 1.00 33.16 331 GLN A O 1
ATOM 2612 N N . ALA A 1 332 ? -12.151 25.088 9.026 1.00 31.16 332 ALA A N 1
ATOM 2613 C CA . ALA A 1 332 ? -12.148 26.203 8.078 1.00 31.16 332 ALA A CA 1
ATOM 2614 C C . ALA A 1 332 ? -12.058 25.767 6.600 1.00 31.16 332 ALA A C 1
ATOM 2616 O O . ALA A 1 332 ? -12.711 26.358 5.739 1.00 31.16 332 ALA A O 1
ATOM 2617 N N . LYS A 1 333 ? -11.277 24.723 6.277 1.00 30.28 333 LYS A N 1
ATOM 2618 C CA . LYS A 1 333 ? -11.035 24.316 4.876 1.00 30.28 333 LYS A CA 1
ATOM 2619 C C . LYS A 1 333 ? -11.988 23.237 4.350 1.00 30.28 333 LYS A C 1
ATOM 2621 O O . LYS A 1 333 ? -12.236 23.212 3.147 1.00 30.28 333 LYS A O 1
ATOM 2626 N N . SER A 1 334 ? -12.554 22.390 5.216 1.00 31.42 334 SER A N 1
ATOM 2627 C CA . SER A 1 334 ? -13.481 21.317 4.808 1.00 31.42 334 SER A CA 1
ATOM 2628 C C . SER A 1 334 ? -14.919 21.815 4.575 1.00 31.42 334 SER A C 1
ATOM 2630 O O . SER A 1 334 ? -15.600 21.350 3.665 1.00 31.42 334 SER A O 1
ATOM 2632 N N . PHE A 1 335 ? -15.374 22.833 5.318 1.00 33.31 335 PHE A N 1
ATOM 2633 C CA . PHE A 1 335 ? -16.760 23.321 5.230 1.00 33.31 335 PHE A CA 1
ATOM 2634 C C . PHE A 1 335 ? -16.966 24.534 4.302 1.00 33.31 335 PHE A C 1
ATOM 2636 O O . PHE A 1 335 ? -18.080 24.753 3.826 1.00 33.31 335 PHE A O 1
ATOM 2643 N N . GLY A 1 336 ? -15.914 25.297 3.976 1.00 26.98 336 GLY A N 1
ATOM 2644 C CA . GLY A 1 336 ? -16.030 26.544 3.202 1.00 26.98 336 GLY A CA 1
ATOM 2645 C C . GLY A 1 336 ? -16.345 26.387 1.706 1.00 26.98 336 GLY A C 1
ATOM 2646 O O . GLY A 1 336 ? -16.796 27.343 1.077 1.00 26.98 336 GLY A O 1
ATOM 2647 N N . LYS A 1 337 ? -16.139 25.201 1.113 1.00 29.48 337 LYS A N 1
ATOM 2648 C CA . LYS A 1 337 ? -16.374 24.967 -0.329 1.00 29.48 337 LYS A CA 1
ATOM 2649 C C . LYS A 1 337 ? -17.642 24.179 -0.666 1.00 29.48 337 LYS A C 1
ATOM 2651 O O . LYS A 1 337 ? -18.070 24.235 -1.811 1.00 29.48 337 LYS A O 1
ATOM 2656 N N . PHE A 1 338 ? -18.270 23.514 0.306 1.00 28.12 338 PHE A N 1
ATOM 2657 C CA . PHE A 1 338 ? -19.459 22.675 0.078 1.00 28.12 338 PHE A CA 1
ATOM 2658 C C . PHE A 1 338 ? -20.797 23.337 0.458 1.00 28.12 338 PHE A C 1
ATOM 2660 O O . PHE A 1 338 ? -21.850 22.759 0.214 1.00 28.12 338 PHE A O 1
ATOM 2667 N N . LEU A 1 339 ? -20.781 24.557 1.013 1.00 27.38 339 LEU A N 1
ATOM 2668 C CA . LEU A 1 339 ? -21.987 25.289 1.441 1.00 27.38 339 LEU A CA 1
ATOM 2669 C C . LEU A 1 339 ? -22.302 26.554 0.622 1.00 27.38 339 LEU A C 1
ATOM 2671 O O . LEU A 1 339 ? -23.099 27.385 1.061 1.00 27.38 339 LEU A O 1
ATOM 2675 N N . ARG A 1 340 ? -21.766 26.708 -0.598 1.00 27.78 340 ARG A N 1
ATOM 2676 C CA . ARG A 1 340 ? -22.379 27.652 -1.548 1.00 27.78 340 ARG A CA 1
ATOM 2677 C C . ARG A 1 340 ? -23.696 27.044 -2.032 1.00 27.78 340 ARG A C 1
ATOM 2679 O O . ARG A 1 340 ? -23.713 26.276 -2.987 1.00 27.78 340 ARG A O 1
ATOM 2686 N N . LYS A 1 341 ? -24.792 27.383 -1.343 1.00 27.33 341 LYS A N 1
ATOM 2687 C CA . LYS A 1 341 ? -26.156 27.241 -1.872 1.00 27.33 341 LYS A CA 1
ATOM 2688 C C . LYS A 1 341 ? -26.170 27.761 -3.321 1.00 27.33 341 LYS A C 1
ATOM 2690 O O . LYS A 1 341 ? -25.610 28.839 -3.549 1.00 27.33 341 LYS A O 1
ATOM 2695 N N . PRO A 1 342 ? -26.819 27.076 -4.278 1.00 28.44 342 PRO A N 1
ATOM 2696 C CA . PRO A 1 342 ? -27.205 27.736 -5.512 1.00 28.44 342 PRO A CA 1
ATOM 2697 C C . PRO A 1 342 ? -28.088 28.919 -5.108 1.00 28.44 342 PRO A C 1
ATOM 2699 O O . PRO A 1 342 ? -29.085 28.738 -4.404 1.00 28.44 342 PRO A O 1
ATOM 2702 N N . ARG A 1 343 ? -27.703 30.139 -5.489 1.00 30.17 343 ARG A N 1
ATOM 2703 C CA . ARG A 1 343 ? -28.677 31.224 -5.565 1.00 30.17 343 ARG A CA 1
ATOM 2704 C C . ARG A 1 343 ? -29.614 30.828 -6.698 1.00 30.17 343 ARG A C 1
ATOM 2706 O O . ARG A 1 343 ? -29.231 30.911 -7.857 1.00 30.17 343 ARG A O 1
ATOM 2713 N N . LEU A 1 344 ? -30.781 30.311 -6.336 1.00 31.27 344 LEU A N 1
ATOM 2714 C CA . LEU A 1 344 ? -31.942 30.382 -7.205 1.00 31.27 344 LEU A CA 1
ATOM 2715 C C . LEU A 1 344 ? -32.256 31.875 -7.347 1.00 31.27 344 LEU A C 1
ATOM 2717 O O . LEU A 1 344 ? -32.588 32.530 -6.357 1.00 31.27 344 LEU A O 1
ATOM 2721 N N . SER A 1 345 ? -32.032 32.399 -8.545 1.00 37.06 345 SER A N 1
ATOM 2722 C CA . SER A 1 345 ? -32.699 33.583 -9.081 1.00 37.06 345 SER A CA 1
ATOM 2723 C C . SER A 1 345 ? -33.499 33.125 -10.280 1.00 37.06 345 SER A C 1
ATOM 2725 O O . SER A 1 345 ? -32.857 32.444 -11.118 1.00 37.06 345 SER A O 1
#

Foldseek 3Di:
DDADDPPDDDDAQPPDDDPPPCPPPVPPPPDDVVVVVVVVVVVCVVCQVVQQQQEQEDDDADDPSQHHRPHLFYKADAQDLFCFVVVQVVVVVVVAHEHDCSGDDDFGKGWDIARDDQLHHPDPCNSPVVVCVVVPPVVDDDDHNDDDNDDPPDDDDDNDLQVRLLVCLQNQAAAPVLSVVVVHHHPYHDHRQWFDDDKDKDKDDQDFDPDQRFDECVPQVDPVQVCCCVPRSHDDSSDPQFNMKTFFPDPVCVVVVVPTHGQKIKIKRSHFDEPCNLVVCCVVPVNDSVVSCVVCVVRYPTRGIMMMIIGPDDPDIDGRDSVVDDPVVCVVPVPPPPPPDPPDD

InterPro domains:
  IPR000172 Glucose-methanol-choline oxidoreductase, N-terminal [PF00732] (146-200)
  IPR000172 Glucose-methanol-choline oxidoreductase, N-terminal [PS00624] (160-174)
  IPR012132 Glucose-methanol-choline oxidoreductase [PTHR11552] (147-287)
  IPR036188 FAD/NAD(P)-binding domain superfamily [G3DSA:3.50.50.60] (45-148)
  IPR036188 FAD/NAD(P)-binding domain superfamily [G3DSA:3.50.50.60] (149-193)
  IPR036188 FAD/NAD(P)-binding domain superfamily [SSF51905] (45-251)

Radius of gyration: 23.93 Å; chains: 1; bounding box: 60×58×60 Å

pLDDT: mean 79.29, std 22.86, range [21.11, 97.62]